Protein 5L4L (pdb70)

InterPro domains:
  IPR016040 NAD(P)-binding domain [PF13460] (7-179)
  IPR036291 NAD(P)-binding domain superfamily [SSF51735] (2-237)
  IPR051604 Ergot Alkaloid Biosynthesis Oxidoreductase [PTHR43162] (1-277)

Foldseek 3Di:
DEEQEPCVDPLSVLLQQVCVVVVHQYEYEDCDQPDDDGHPRHHYAHDDQLPLVSCLVRLAPHAEYEDEQDLNRQVSVLVSNVVNNHAEYEYEAACLLVDPPLCPAVRNVSRCSNVVCVVVRNHWYAYEHEWAALCVCLLCQVVLQVDQEGEDQFQQFKDQHAYSNLSSLLSNLCVPDDDRTPYYFYAGAQFIDGNQRLQQLLCVLVVHGHGYDYDHLVVQQVSVVVPDPNSNSVSVSVNRVVRRNPTDDHDQRSCVRRVDHTDDSSVVSNVVNVSNHD

CATH classification: 3.40.50.720

Radius of gyration: 18.97 Å; Cα contacts (8 Å, |Δi|>4): 645; chains: 1; bounding box: 46×51×42 Å

Solvent-accessible surface area: 12542 Å² total; per-residue (Å²): 87,9,2,0,8,30,0,87,25,60,5,0,27,76,0,0,12,18,0,44,134,136,67,63,69,7,25,0,8,7,192,79,83,102,40,127,72,38,32,91,66,19,94,42,19,100,14,18,25,71,136,26,131,46,2,54,86,1,0,123,61,4,50,56,0,0,3,53,16,45,44,66,22,17,71,20,2,15,95,44,0,135,91,39,45,8,100,17,0,0,0,19,6,16,19,5,15,70,127,123,111,7,61,174,32,34,43,0,92,78,26,17,44,1,2,121,42,0,94,156,12,63,14,2,35,0,0,0,38,9,32,21,52,2,24,92,3,62,54,31,12,99,62,0,115,70,30,70,89,0,80,9,9,28,25,25,0,42,25,0,4,0,8,16,27,3,0,0,40,0,0,3,16,5,2,50,70,130,74,19,162,63,21,44,33,23,0,3,0,50,101,27,12,13,22,34,76,8,0,39,34,1,0,106,17,20,72,70,79,4,85,30,63,136,20,88,74,115,64,2,63,64,89,33,77,68,121,81,82,51,110,32,0,71,21,38,5,65,28,42,36,64,82,47,56,132,82,11,70,72,65,81,26,4,115,83,29,49,62,50,99,15,69,65,7,94,83,0,0,32,88,46,32,74,30,0,120,127

B-factor: mean 19.0, std 9.41, range [8.1, 63.37]

Structure (mmCIF, N/CA/C/O backbone):
data_5L4L
#
_entry.id   5L4L
#
_cell.length_a   51.930
_cell.length_b   53.660
_cell.length_c   102.270
_cell.angle_alpha   90.000
_cell.angle_beta   90.000
_cell.angle_gamma   90.000
#
_symmetry.space_group_name_H-M   'P 21 21 21'
#
loop_
_entity.id
_entity.type
_entity.pdbx_description
1 polymer SimC7
2 non-polymer GLYCEROL
3 non-polymer 'NADP NICOTINAMIDE-ADENINE-DINUCLEOTIDE PHOSPHATE'
4 non-polymer '7-oxo-simocyclinone D8'
5 water water
#
loop_
_atom_site.group_PDB
_atom_site.id
_atom_site.type_symbol
_atom_site.label_atom_id
_atom_site.label_alt_id
_atom_site.label_comp_id
_atom_site.label_asym_id
_atom_site.label_entity_id
_atom_site.label_seq_id
_atom_site.pdbx_PDB_ins_code
_atom_site.Cartn_x
_atom_site.Cartn_y
_atom_site.Cartn_z
_atom_site.occupancy
_atom_site.B_iso_or_equiv
_atom_site.auth_seq_id
_atom_site.auth_comp_id
_atom_site.auth_asym_id
_atom_site.auth_atom_id
_atom_site.pdbx_PDB_model_num
ATOM 1 N N . LYS A 1 22 ? -23.718 7.188 24.626 1.00 29.12 2 LYS A N 1
ATOM 2 C CA . LYS A 1 22 ? -23.808 6.513 23.258 1.00 23.06 2 LYS A CA 1
ATOM 3 C C . LYS A 1 22 ? -22.533 6.552 22.423 1.00 18.15 2 LYS A C 1
ATOM 4 O O . LYS A 1 22 ? -21.952 7.625 22.253 1.00 18.13 2 LYS A O 1
ATOM 10 N N . ILE A 1 23 ? -22.131 5.389 21.883 1.00 15.98 3 ILE A N 1
ATOM 11 C CA . ILE A 1 23 ? -20.876 5.278 21.135 1.00 14.99 3 ILE A CA 1
ATOM 12 C C . ILE A 1 23 ? -21.160 4.851 19.701 1.00 13.30 3 ILE A C 1
ATOM 13 O O . ILE A 1 23 ? -21.867 3.897 19.482 1.00 15.80 3 ILE A O 1
ATOM 18 N N . LEU A 1 24 ? -20.602 5.587 18.733 1.00 12.17 4 LEU A N 1
ATOM 19 C CA . LEU A 1 24 ? -20.629 5.179 17.343 1.00 12.15 4 LEU A CA 1
ATOM 20 C C . LEU A 1 24 ? -19.366 4.393 17.036 1.00 11.12 4 LEU A C 1
ATOM 21 O O . LEU A 1 24 ? -18.274 4.928 17.162 1.00 11.59 4 LEU A O 1
ATOM 26 N N . VAL A 1 25 ? -19.534 3.150 16.615 1.00 10.59 5 VAL A N 1
ATOM 27 C CA . VAL A 1 25 ? -18.427 2.324 16.152 1.00 10.11 5 VAL A CA 1
ATOM 28 C C . VAL A 1 25 ? -18.472 2.320 14.636 1.00 10.06 5 VAL A C 1
ATOM 29 O O . VAL A 1 25 ? -19.307 1.625 14.056 1.00 11.54 5 VAL A O 1
ATOM 33 N N . THR A 1 26 ? -17.615 3.108 13.991 1.00 10.00 6 THR A N 1
ATOM 34 C CA . THR A 1 26 ? -17.486 3.014 12.549 1.00 10.27 6 THR A CA 1
ATOM 35 C C . THR A 1 26 ? -16.893 1.668 12.201 1.00 10.13 6 THR A C 1
ATOM 36 O O . THR A 1 26 ? -16.185 1.070 12.995 1.00 9.98 6 THR A O 1
ATOM 40 N N . GLY A 1 27 ? -17.178 1.167 10.998 1.00 10.50 7 GLY A N 1
ATOM 41 C CA . GLY A 1 27 ? -16.672 -0.137 10.637 1.00 10.76 7 GLY A CA 1
ATOM 42 C C . GLY A 1 27 ? -17.039 -1.226 11.631 1.00 10.36 7 GLY A C 1
ATOM 43 O O . GLY A 1 27 ? -16.240 -2.118 11.953 1.00 10.76 7 GLY A O 1
ATOM 44 N N . ALA A 1 28 ? -18.302 -1.201 12.086 1.00 10.35 8 ALA A N 1
ATOM 45 C CA . ALA A 1 28 ? -18.773 -2.183 13.052 1.00 11.04 8 ALA A CA 1
ATOM 46 C C . ALA A 1 28 ? -18.783 -3.610 12.488 1.00 10.94 8 ALA A C 1
ATOM 47 O O . ALA A 1 28 ? -18.890 -4.543 13.271 1.00 11.98 8 ALA A O 1
ATOM 49 N N . ARG A 1 29 ? -18.684 -3.791 11.160 1.00 10.47 9 ARG A N 1
ATOM 50 C CA . ARG A 1 29 ? -18.520 -5.125 10.581 1.00 10.95 9 ARG A CA 1
ATOM 51 C C . ARG A 1 29 ? -17.069 -5.561 10.497 1.00 11.02 9 ARG A C 1
ATOM 52 O O . ARG A 1 29 ? -16.790 -6.728 10.152 1.00 12.11 9 ARG A O 1
ATOM 60 N N . GLY A 1 30 ? -16.140 -4.623 10.687 1.00 10.97 10 GLY A N 1
ATOM 61 C CA . GLY A 1 30 ? -14.734 -4.906 10.501 1.00 10.93 10 GLY A CA 1
ATOM 62 C C . GLY A 1 30 ? -14.151 -5.870 11.505 1.00 10.30 10 GLY A C 1
ATOM 63 O O . GLY A 1 30 ? -14.741 -6.139 12.554 1.00 10.54 10 GLY A O 1
ATOM 64 N N . SER A 1 31 ? -12.967 -6.391 11.211 1.00 10.02 11 SER A N 1
ATOM 65 C CA . SER A 1 31 ? -12.300 -7.286 12.130 1.00 10.24 11 SER A CA 1
ATOM 66 C C . SER A 1 31 ? -12.139 -6.674 13.519 1.00 9.95 11 SER A C 1
ATOM 67 O O . SER A 1 31 ? -12.529 -7.273 14.531 1.00 10.99 11 SER A O 1
ATOM 70 N N . ILE A 1 32 ? -11.585 -5.475 13.569 1.00 9.34 12 ILE A N 1
ATOM 71 C CA . ILE A 1 32 ? -11.429 -4.772 14.856 1.00 9.17 12 ILE A CA 1
ATOM 72 C C . ILE A 1 32 ? -12.737 -4.140 15.311 1.00 9.56 12 ILE A C 1
ATOM 73 O O . ILE A 1 32 ? -13.142 -4.301 16.469 1.00 10.21 12 ILE A O 1
ATOM 78 N N . GLY A 1 33 ? -13.411 -3.425 14.427 1.00 9.63 13 GLY A N 1
ATOM 79 C CA . GLY A 1 33 ? -14.644 -2.708 14.805 1.00 9.86 13 GLY A CA 1
ATOM 80 C C . GLY A 1 33 ? -15.707 -3.629 15.386 1.00 9.94 13 GLY A C 1
ATOM 81 O O . GLY A 1 33 ? -16.403 -3.252 16.340 1.00 10.30 13 GLY A O 1
ATOM 82 N N . SER A 1 34 ? -15.880 -4.812 14.802 1.00 9.91 14 SER A N 1
ATOM 83 C CA . SER A 1 34 ? -16.905 -5.735 15.305 1.00 10.36 14 SER A CA 1
ATOM 84 C C . SER A 1 34 ? -16.624 -6.157 16.725 1.00 11.00 14 SER A C 1
ATOM 85 O O . SER A 1 34 ? -17.561 -6.337 17.508 1.00 12.20 14 SER A O 1
ATOM 88 N N A ARG A 1 35 ? -15.345 -6.328 17.069 0.50 9.63 15 ARG A N 1
ATOM 89 N N B ARG A 1 35 ? -15.347 -6.321 17.068 0.50 10.15 15 ARG A N 1
ATOM 90 C CA A ARG A 1 35 ? -14.975 -6.716 18.425 0.50 10.36 15 ARG A CA 1
ATOM 91 C CA B ARG A 1 35 ? -14.973 -6.708 18.420 0.50 11.53 15 ARG A CA 1
ATOM 92 C C A ARG A 1 35 ? -15.088 -5.561 19.407 0.50 10.98 15 ARG A C 1
ATOM 93 C C B ARG A 1 35 ? -15.114 -5.557 19.400 0.50 11.39 15 ARG A C 1
ATOM 94 O O A ARG A 1 35 ? -15.475 -5.774 20.561 0.50 12.93 15 ARG A O 1
ATOM 95 O O B ARG A 1 35 ? -15.585 -5.762 20.529 0.50 12.30 15 ARG A O 1
ATOM 110 N N . VAL A 1 36 ? -14.796 -4.345 18.952 1.00 10.40 16 VAL A N 1
ATOM 111 C CA . VAL A 1 36 ? -15.061 -3.160 19.757 1.00 10.57 16 VAL A CA 1
ATOM 112 C C . VAL A 1 36 ? -16.555 -3.083 20.068 1.00 11.23 16 VAL A C 1
ATOM 113 O O . VAL A 1 36 ? -16.945 -2.921 21.242 1.00 12.49 16 VAL A O 1
ATOM 117 N N . ALA A 1 37 ? -17.396 -3.196 19.045 1.00 11.47 17 ALA A N 1
ATOM 118 C CA . ALA A 1 37 ? -18.825 -3.089 19.239 1.00 11.99 17 ALA A CA 1
ATOM 119 C C . ALA A 1 37 ? -19.349 -4.159 20.169 1.00 13.33 17 ALA A C 1
ATOM 120 O O . ALA A 1 37 ? -20.143 -3.861 21.077 1.00 14.56 17 ALA A O 1
ATOM 122 N N . GLY A 1 38 ? -18.915 -5.394 19.976 1.00 12.92 18 GLY A N 1
ATOM 123 C CA . GLY A 1 38 ? -19.408 -6.486 20.820 1.00 14.65 18 GLY A CA 1
ATOM 124 C C . GLY A 1 38 ? -19.035 -6.293 22.272 1.00 16.09 18 GLY A C 1
ATOM 125 O O . GLY A 1 38 ? -19.830 -6.535 23.174 1.00 17.24 18 GLY A O 1
ATOM 126 N N . LYS A 1 39 ? -17.808 -5.865 22.506 1.00 14.37 19 LYS A N 1
ATOM 127 C CA . LYS A 1 39 ? -17.331 -5.654 23.875 1.00 14.34 19 LYS A CA 1
ATOM 128 C C . LYS A 1 39 ? -18.081 -4.519 24.561 1.00 16.15 19 LYS A C 1
ATOM 129 O O . LYS A 1 39 ? -18.354 -4.597 25.769 1.00 18.64 19 LYS A O 1
ATOM 135 N N . LEU A 1 40 ? -18.427 -3.471 23.821 1.00 14.39 20 LEU A N 1
ATOM 136 C CA . LEU A 1 40 ? -19.176 -2.359 24.395 1.00 14.49 20 LEU A CA 1
ATOM 137 C C . LEU A 1 40 ? -20.605 -2.795 24.741 1.00 16.25 20 LEU A C 1
ATOM 138 O O . LEU A 1 40 ? -21.145 -2.415 25.815 1.00 17.83 20 LEU A O 1
ATOM 143 N N . VAL A 1 41 ? -21.225 -3.594 23.877 1.00 16.03 21 VAL A N 1
ATOM 144 C CA . VAL A 1 41 ? -22.567 -4.118 24.148 1.00 17.38 21 VAL A CA 1
ATOM 145 C C . VAL A 1 41 ? -22.511 -4.965 25.424 1.00 19.13 21 VAL A C 1
ATOM 146 O O . VAL A 1 41 ? -23.407 -4.856 26.271 1.00 21.59 21 VAL A O 1
ATOM 150 N N . GLU A 1 42 ? -21.474 -5.804 25.562 1.00 19.97 22 GLU A N 1
ATOM 151 C CA . GLU A 1 42 ? -21.295 -6.650 26.771 1.00 22.93 22 GLU A CA 1
ATOM 152 C C . GLU A 1 42 ? -21.245 -5.805 28.053 1.00 23.26 22 GLU A C 1
ATOM 153 O O . GLU A 1 42 ? -21.709 -6.243 29.119 1.00 28.25 22 GLU A O 1
ATOM 159 N N . ARG A 1 43 ? -20.723 -4.595 27.953 1.00 21.16 23 ARG A N 1
ATOM 160 C CA . ARG A 1 43 ? -20.686 -3.637 29.075 1.00 23.41 23 ARG A CA 1
ATOM 161 C C . ARG A 1 43 ? -21.994 -2.870 29.323 1.00 24.55 23 ARG A C 1
ATOM 162 O O . ARG A 1 43 ? -22.052 -2.032 30.235 1.00 30.06 23 ARG A O 1
ATOM 170 N N . GLY A 1 44 ? -23.032 -3.158 28.533 1.00 22.28 24 GLY A N 1
ATOM 171 C CA . GLY A 1 44 ? -24.329 -2.516 28.672 1.00 24.09 24 GLY A CA 1
ATOM 172 C C . GLY A 1 44 ? -24.402 -1.108 28.137 1.00 24.62 24 GLY A C 1
ATOM 173 O O . GLY A 1 44 ? -25.304 -0.355 28.490 1.00 29.79 24 GLY A O 1
ATOM 174 N N . LEU A 1 45 ? -23.475 -0.754 27.243 1.00 22.20 25 LEU A N 1
ATOM 175 C CA . LEU A 1 45 ? -23.426 0.588 26.696 1.00 22.19 25 LEU A CA 1
ATOM 176 C C . LEU A 1 45 ? -24.263 0.691 25.421 1.00 20.29 25 LEU A C 1
ATOM 177 O O . LEU A 1 45 ? -24.387 -0.296 24.709 1.00 23.84 25 LEU A O 1
ATOM 182 N N . PRO A 1 46 ? -24.804 1.887 25.114 1.00 21.56 26 PRO A N 1
ATOM 183 C CA . PRO A 1 46 ? -25.584 2.046 23.884 1.00 21.04 26 PRO A CA 1
ATOM 184 C C . PRO A 1 46 ? -24.632 2.186 22.710 1.00 19.39 26 PRO A C 1
ATOM 185 O O . PRO A 1 46 ? -23.787 3.082 22.719 1.00 21.04 26 PRO A O 1
ATOM 189 N N . VAL A 1 47 ? -24.758 1.289 21.733 1.00 18.68 27 VAL A N 1
ATOM 190 C CA . VAL A 1 47 ? -23.812 1.230 20.614 1.00 16.54 27 VAL A CA 1
ATOM 191 C C . VAL A 1 47 ? -24.532 1.379 19.280 1.00 14.95 27 VAL A C 1
ATOM 192 O O . VAL A 1 47 ? -25.471 0.629 18.967 1.00 17.30 27 VAL A O 1
ATOM 196 N N . ARG A 1 48 ? -24.085 2.352 18.505 1.00 14.08 28 ARG A N 1
ATOM 197 C CA . ARG A 1 48 ? -24.477 2.515 17.138 1.00 14.49 28 ARG A CA 1
ATOM 198 C C . ARG A 1 48 ? -23.368 2.013 16.241 1.00 13.87 28 ARG A C 1
ATOM 199 O O . ARG A 1 48 ? -22.202 2.339 16.494 1.00 15.47 28 ARG A O 1
ATOM 207 N N . GLY A 1 49 ? -23.700 1.187 15.255 1.00 14.46 29 GLY A N 1
ATOM 208 C CA . GLY A 1 49 ? -22.689 0.564 14.392 1.00 14.02 29 GLY A CA 1
ATOM 209 C C . GLY A 1 49 ? -22.776 1.153 13.003 1.00 14.20 29 GLY A C 1
ATOM 210 O O . GLY A 1 49 ? -23.788 0.979 12.315 1.00 16.23 29 GLY A O 1
ATOM 211 N N . GLY A 1 50 ? -21.741 1.870 12.594 1.00 12.78 30 GLY A N 1
ATOM 212 C CA . GLY A 1 50 ? -21.670 2.409 11.268 1.00 12.18 30 GLY A CA 1
ATOM 213 C C . GLY A 1 50 ? -21.336 1.349 10.256 1.00 11.60 30 GLY A C 1
ATOM 214 O O . GLY A 1 50 ? -20.438 0.516 10.480 1.00 11.75 30 GLY A O 1
ATOM 215 N N . VAL A 1 51 ? -22.087 1.374 9.156 1.00 11.67 31 VAL A N 1
ATOM 216 C CA . VAL A 1 51 ? -21.923 0.412 8.078 1.00 11.86 31 VAL A CA 1
ATOM 217 C C . VAL A 1 51 ? -22.086 1.092 6.731 1.00 13.05 31 VAL A C 1
ATOM 218 O O . VAL A 1 51 ? -22.923 1.976 6.587 1.00 14.78 31 VAL A O 1
ATOM 222 N N . ARG A 1 52 ? -21.343 0.635 5.731 1.00 11.90 32 ARG A N 1
ATOM 223 C CA . ARG A 1 52 ? -21.597 1.072 4.363 1.00 12.18 32 ARG A CA 1
ATOM 224 C C . ARG A 1 52 ? -22.773 0.271 3.766 1.00 12.39 32 ARG A C 1
ATOM 225 O O . ARG A 1 52 ? -23.560 0.809 2.991 1.00 15.93 32 ARG A O 1
ATOM 233 N N . ASP A 1 53 ? -22.845 -1.010 4.098 1.00 12.19 33 ASP A N 1
ATOM 234 C CA . ASP A 1 53 ? -23.922 -1.920 3.674 1.00 12.14 33 ASP A CA 1
ATOM 235 C C . ASP A 1 53 ? -24.874 -2.085 4.853 1.00 12.49 33 ASP A C 1
ATOM 236 O O . ASP A 1 53 ? -24.511 -2.706 5.828 1.00 13.65 33 ASP A O 1
ATOM 241 N N . LEU A 1 54 ? -26.059 -1.485 4.754 1.00 14.14 34 LEU A N 1
ATOM 242 C CA . LEU A 1 54 ? -27.048 -1.542 5.824 1.00 15.41 34 LEU A CA 1
ATOM 243 C C . LEU A 1 54 ? -27.898 -2.793 5.803 1.00 14.59 34 LEU A C 1
ATOM 244 O O . LEU A 1 54 ? -28.200 -3.366 6.847 1.00 16.68 34 LEU A O 1
ATOM 249 N N . ALA A 1 55 ? -28.283 -3.240 4.615 1.00 13.57 35 ALA A N 1
ATOM 250 C CA . ALA A 1 55 ? -29.292 -4.298 4.541 1.00 13.98 35 ALA A CA 1
ATOM 251 C C . ALA A 1 55 ? -28.791 -5.652 5.014 1.00 14.61 35 ALA A C 1
ATOM 252 O O . ALA A 1 55 ? -29.556 -6.460 5.538 1.00 16.75 35 ALA A O 1
ATOM 254 N N . ALA A 1 56 ? -27.505 -5.945 4.829 1.00 14.26 36 ALA A N 1
ATOM 255 C CA . ALA A 1 56 ? -27.016 -7.274 5.106 1.00 14.91 36 ALA A CA 1
ATOM 256 C C . ALA A 1 56 ? -27.141 -7.600 6.602 1.00 13.79 36 ALA A C 1
ATOM 257 O O . ALA A 1 56 ? -26.837 -6.766 7.454 1.00 16.27 36 ALA A O 1
ATOM 259 N N . PRO A 1 57 ? -27.468 -8.851 6.932 1.00 14.55 37 PRO A N 1
ATOM 260 C CA . PRO A 1 57 ? -27.382 -9.275 8.327 1.00 15.92 37 PRO A CA 1
ATOM 261 C C . PRO A 1 57 ? -25.924 -9.345 8.783 1.00 16.16 37 PRO A C 1
ATOM 262 O O . PRO A 1 57 ? -25.012 -9.152 7.985 1.00 15.65 37 PRO A O 1
ATOM 266 N N . GLY A 1 58 ? -25.700 -9.569 10.067 1.00 17.00 38 GLY A N 1
ATOM 267 C CA . GLY A 1 58 ? -24.363 -9.916 10.560 1.00 16.92 38 GLY A CA 1
ATOM 268 C C . GLY A 1 58 ? -23.774 -9.034 11.627 1.00 17.41 38 GLY A C 1
ATOM 269 O O . GLY A 1 58 ? -22.773 -9.400 12.230 1.00 19.93 38 GLY A O 1
ATOM 270 N N . LEU A 1 59 ? -24.348 -7.872 11.870 1.00 17.33 39 LEU A N 1
ATOM 271 C CA . LEU A 1 59 ? -23.794 -7.001 12.910 1.00 18.59 39 LEU A CA 1
ATOM 272 C C . LEU A 1 59 ? -23.847 -7.696 14.247 1.00 19.60 39 LEU A C 1
ATOM 273 O O . LEU A 1 59 ? -24.751 -8.502 14.491 1.00 21.60 39 LEU A O 1
ATOM 278 N N . PRO A 1 60 ? -22.944 -7.333 15.184 1.00 21.03 40 PRO A N 1
ATOM 279 C CA . PRO A 1 60 ? -23.071 -7.915 16.524 1.00 22.67 40 PRO A CA 1
ATOM 280 C C . PRO A 1 60 ? -24.439 -7.624 17.143 1.00 21.90 40 PRO A C 1
ATOM 281 O O . PRO A 1 60 ? -25.014 -6.544 16.904 1.00 21.15 40 PRO A O 1
ATOM 285 N N . GLU A 1 61 ? -24.971 -8.570 17.907 1.00 24.07 41 GLU A N 1
ATOM 286 C CA . GLU A 1 61 ? -26.270 -8.360 18.566 1.00 25.88 41 GLU A CA 1
ATOM 287 C C . GLU A 1 61 ? -26.232 -7.110 19.464 1.00 22.27 41 GLU A C 1
ATOM 288 O O . GLU A 1 61 ? -25.195 -6.796 20.070 1.00 24.73 41 GLU A O 1
ATOM 290 N N . GLY A 1 62 ? -27.348 -6.385 19.490 1.00 24.10 42 GLY A N 1
ATOM 291 C CA . GLY A 1 62 ? -27.515 -5.176 20.295 1.00 22.73 42 GLY A CA 1
ATOM 292 C C . GLY A 1 62 ? -26.923 -3.890 19.741 1.00 21.54 42 GLY A C 1
ATOM 293 O O . GLY A 1 62 ? -27.000 -2.857 20.385 1.00 30.36 42 GLY A O 1
ATOM 294 N N . VAL A 1 63 ? -26.361 -3.951 18.538 1.00 20.15 43 VAL A N 1
ATOM 295 C CA . VAL A 1 63 ? -25.803 -2.795 17.854 1.00 19.56 43 VAL A CA 1
ATOM 296 C C . VAL A 1 63 ? -26.894 -2.192 16.949 1.00 20.18 43 VAL A C 1
ATOM 297 O O . VAL A 1 63 ? -27.510 -2.920 16.154 1.00 25.88 43 VAL A O 1
ATOM 301 N N . GLU A 1 64 ? -27.148 -0.896 17.089 1.00 19.51 44 GLU A N 1
ATOM 302 C CA . GLU A 1 64 ? -28.090 -0.167 16.229 1.00 20.40 44 GLU A CA 1
ATOM 303 C C . GLU A 1 64 ? -27.358 0.238 14.954 1.00 20.06 44 GLU A C 1
ATOM 304 O O . GLU A 1 64 ? -26.455 1.077 15.000 1.00 18.71 44 GLU A O 1
ATOM 310 N N . ALA A 1 65 ? -27.709 -0.379 13.834 1.00 19.91 45 ALA A N 1
ATOM 311 C CA . ALA A 1 65 ? -27.073 -0.072 12.548 1.00 19.03 45 ALA A CA 1
ATOM 312 C C . ALA A 1 65 ? -27.422 1.304 12.027 1.00 19.02 45 ALA A C 1
ATOM 313 O O . ALA A 1 65 ? -28.581 1.723 12.095 1.00 22.82 45 ALA A O 1
ATOM 315 N N . VAL A 1 66 ? -26.426 1.990 11.479 1.00 17.03 46 VAL A N 1
ATOM 316 C CA . VAL A 1 66 ? -26.650 3.229 10.773 1.00 16.49 46 VAL A CA 1
ATOM 317 C C . VAL A 1 66 ? -25.759 3.252 9.540 1.00 15.30 46 VAL A C 1
ATOM 318 O O . VAL A 1 66 ? -24.569 2.917 9.605 1.00 16.34 46 VAL A O 1
ATOM 322 N N A GLN A 1 67 ? -26.385 3.546 8.405 0.50 14.41 47 GLN A N 1
ATOM 323 N N B GLN A 1 67 ? -26.294 3.699 8.407 0.50 17.16 47 GLN A N 1
ATOM 324 C CA A GLN A 1 67 ? -25.711 3.559 7.129 0.50 13.64 47 GLN A CA 1
ATOM 325 C CA B GLN A 1 67 ? -25.456 3.943 7.234 0.50 19.76 47 GLN A CA 1
ATOM 326 C C A GLN A 1 67 ? -25.021 4.897 6.950 0.50 13.11 47 GLN A C 1
ATOM 327 C C B GLN A 1 67 ? -24.462 5.085 7.561 0.50 20.48 47 GLN A C 1
ATOM 328 O O A GLN A 1 67 ? -25.660 5.946 7.019 0.50 15.63 47 GLN A O 1
ATOM 329 O O B GLN A 1 67 ? -24.853 6.148 8.041 0.50 22.07 47 GLN A O 1
ATOM 340 N N A ALA A 1 68 ? -23.724 4.873 6.698 0.50 13.14 48 ALA A N 1
ATOM 341 N N B ALA A 1 68 ? -23.168 4.849 7.364 0.50 19.32 48 ALA A N 1
ATOM 342 C CA A ALA A 1 68 ? -22.950 6.091 6.507 0.50 13.54 48 ALA A CA 1
ATOM 343 C CA B ALA A 1 68 ? -22.152 5.837 7.740 0.50 18.56 48 ALA A CA 1
ATOM 344 C C A ALA A 1 68 ? -21.691 5.697 5.782 0.50 12.63 48 ALA A C 1
ATOM 345 C C B ALA A 1 68 ? -20.882 5.719 6.903 0.50 18.83 48 ALA A C 1
ATOM 346 O O A ALA A 1 68 ? -21.344 4.517 5.697 0.50 14.28 48 ALA A O 1
ATOM 347 O O B ALA A 1 68 ? -19.835 5.248 7.374 0.50 18.56 48 ALA A O 1
ATOM 350 N N A ASP A 1 69 ? -21.027 6.683 5.219 0.50 14.16 49 ASP A N 1
ATOM 351 N N B ASP A 1 69 ? -20.982 6.151 5.652 0.50 18.85 49 ASP A N 1
ATOM 352 C CA A ASP A 1 69 ? -19.797 6.432 4.515 0.50 14.27 49 ASP A CA 1
ATOM 353 C CA B ASP A 1 69 ? -19.826 6.200 4.768 0.50 17.83 49 ASP A CA 1
ATOM 354 C C A ASP A 1 69 ? -18.903 7.589 4.886 0.50 13.65 49 ASP A C 1
ATOM 355 C C B ASP A 1 69 ? -18.979 7.480 5.005 0.50 15.99 49 ASP A C 1
ATOM 356 O O A ASP A 1 69 ? -19.271 8.763 4.679 0.50 15.14 49 ASP A O 1
ATOM 357 O O B ASP A 1 69 ? -19.454 8.606 4.802 0.50 17.87 49 ASP A O 1
ATOM 366 N N . LEU 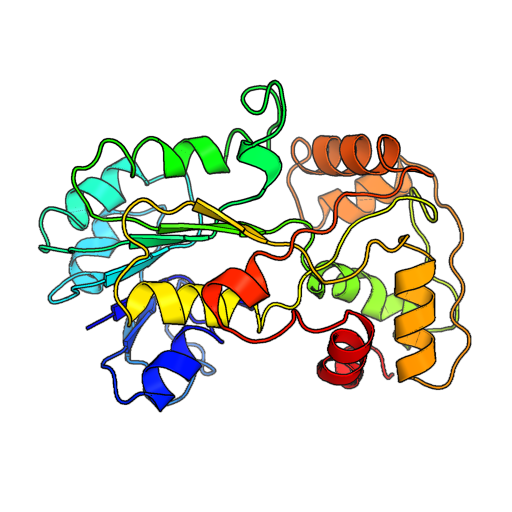A 1 70 ? -17.730 7.279 5.458 1.00 13.97 50 LEU A N 1
ATOM 367 C CA . LEU A 1 70 ? -16.833 8.350 5.897 1.00 13.84 50 LEU A CA 1
ATOM 368 C C . LEU A 1 70 ? -16.308 9.218 4.744 1.00 15.52 50 LEU A C 1
ATOM 369 O O . LEU A 1 70 ? -15.809 10.290 4.997 1.00 18.24 50 LEU A O 1
ATOM 374 N N . THR A 1 71 ? -16.411 8.759 3.492 1.00 16.23 51 THR A N 1
ATOM 375 C CA . THR A 1 71 ? -16.071 9.635 2.359 1.00 17.94 51 THR A CA 1
ATOM 376 C C . THR A 1 71 ? -17.228 10.547 1.946 1.00 18.10 51 THR A C 1
ATOM 377 O O . THR A 1 71 ? -17.083 11.353 1.023 1.00 23.34 51 THR A O 1
ATOM 381 N N . ARG A 1 72 ? -18.380 10.400 2.599 1.00 19.36 52 ARG A N 1
ATOM 382 C CA . ARG A 1 72 ? -19.554 11.228 2.333 1.00 20.00 52 ARG A CA 1
ATOM 383 C C . ARG A 1 72 ? -19.978 11.852 3.651 1.00 18.49 52 ARG A C 1
ATOM 384 O O . ARG A 1 72 ? -20.996 11.470 4.254 1.00 19.10 52 ARG A O 1
ATOM 392 N N . PRO A 1 73 ? -19.191 12.831 4.127 1.00 21.97 53 PRO A N 1
ATOM 393 C CA . PRO A 1 73 ? -19.443 13.279 5.497 1.00 24.29 53 PRO A CA 1
ATOM 394 C C . PRO A 1 73 ? -20.817 13.918 5.735 1.00 22.38 53 PRO A C 1
ATOM 395 O O . PRO A 1 73 ? -21.273 13.940 6.873 1.00 24.38 53 PRO A O 1
ATOM 399 N N . GLU A 1 74 ? -21.505 14.369 4.683 1.00 22.93 54 GLU A N 1
ATOM 400 C CA . GLU A 1 74 ? -22.918 14.746 4.809 1.00 26.35 54 GLU A CA 1
ATOM 401 C C . GLU A 1 74 ? -23.825 13.624 5.369 1.00 27.84 54 GLU A C 1
ATOM 402 O O . GLU A 1 74 ? -24.846 13.914 5.996 1.00 48.42 54 GLU A O 1
ATOM 408 N N . THR A 1 75 ? -23.439 12.362 5.153 1.00 24.13 55 THR A N 1
ATOM 409 C CA . THR A 1 75 ? -24.080 11.179 5.810 1.00 23.56 55 THR A CA 1
ATOM 410 C C . THR A 1 75 ? -23.878 11.095 7.325 1.00 24.28 55 THR A C 1
ATOM 411 O O . THR A 1 75 ? -24.508 10.277 8.021 1.00 25.30 55 THR A O 1
ATOM 415 N N . LEU A 1 76 ? -22.979 11.890 7.866 1.00 22.35 56 LEU A N 1
ATOM 416 C CA . LEU A 1 76 ? -22.581 11.620 9.237 1.00 22.15 56 LEU A CA 1
ATOM 417 C C . LEU A 1 76 ? -23.472 12.290 10.276 1.00 22.54 56 LEU A C 1
ATOM 418 O O . LEU A 1 76 ? -23.495 11.838 11.409 1.00 24.29 56 LEU A O 1
ATOM 423 N N . ALA A 1 77 ? -24.242 13.310 9.907 1.00 24.13 57 ALA A N 1
ATOM 424 C CA . ALA A 1 77 ? -25.060 13.985 10.904 1.00 25.02 57 ALA A CA 1
ATOM 425 C C . ALA A 1 77 ? -26.031 13.013 11.575 1.00 22.67 57 ALA A C 1
ATOM 426 O O . ALA A 1 77 ? -26.164 12.980 12.806 1.00 23.49 57 ALA A O 1
ATOM 428 N N . ARG A 1 78 ? -26.669 12.169 10.773 1.00 23.78 58 ARG A N 1
ATOM 429 C CA . ARG A 1 78 ? -27.574 11.165 11.306 1.00 22.92 58 ARG A CA 1
ATOM 430 C C . ARG A 1 78 ? -26.844 10.143 12.189 1.00 24.26 58 ARG A C 1
ATOM 431 O O . ARG A 1 78 ? -27.337 9.741 13.244 1.00 25.92 58 ARG A O 1
ATOM 434 N N . ALA A 1 79 ? -25.678 9.708 11.737 1.00 23.92 59 ALA A N 1
ATOM 435 C CA . ALA A 1 79 ? -24.930 8.697 12.485 1.00 20.85 59 ALA A CA 1
ATOM 436 C C . ALA A 1 79 ? -24.401 9.226 13.816 1.00 20.55 59 ALA A C 1
ATOM 437 O O . ALA A 1 79 ? -24.240 8.450 14.748 1.00 19.37 59 ALA A O 1
ATOM 439 N N . LEU A 1 80 ? -24.113 10.528 13.880 1.00 19.27 60 LEU A N 1
ATOM 440 C CA . LEU A 1 80 ? -23.526 11.143 15.067 1.00 18.66 60 LEU A CA 1
ATOM 441 C C . LEU A 1 80 ? -24.504 11.758 16.049 1.00 20.67 60 LEU A C 1
ATOM 442 O O . LEU A 1 80 ? -24.097 12.204 17.128 1.00 21.07 60 LEU A O 1
ATOM 447 N N . GLU A 1 81 ? -25.776 11.818 15.690 1.00 20.67 61 GLU A N 1
ATOM 448 C CA . GLU A 1 81 ? -26.745 12.452 16.571 1.00 23.28 61 GLU A CA 1
ATOM 449 C C . GLU A 1 81 ? -26.799 11.742 17.917 1.00 20.39 61 GLU A C 1
ATOM 450 O O . GLU A 1 81 ? -27.036 10.545 17.971 1.00 23.42 61 GLU A O 1
ATOM 456 N N . GLY A 1 82 ? -26.592 12.498 18.998 1.00 21.53 62 GLY A N 1
ATOM 457 C CA . GLY A 1 82 ? -26.647 11.938 20.347 1.00 21.82 62 GLY A CA 1
ATOM 458 C C . GLY A 1 82 ? -25.453 11.079 20.737 1.00 23.10 62 GLY A C 1
ATOM 459 O O . GLY A 1 82 ? -25.501 10.370 21.745 1.00 25.72 62 GLY A O 1
ATOM 460 N N . VAL A 1 83 ? -24.384 11.133 19.946 1.00 19.29 63 VAL A N 1
ATOM 461 C CA . VAL A 1 83 ? -23.206 10.308 20.190 1.00 17.43 63 VAL A CA 1
ATOM 462 C C . VAL A 1 83 ? -22.199 11.094 21.023 1.00 17.35 63 VAL A C 1
ATOM 463 O O . VAL A 1 83 ? -21.861 12.241 20.710 1.00 19.40 63 VAL A O 1
ATOM 467 N N . ASP A 1 84 ? -21.663 10.446 22.050 1.00 16.26 64 ASP A N 1
ATOM 468 C CA . ASP A 1 84 ? -20.635 11.048 22.876 1.00 18.23 64 ASP A CA 1
ATOM 469 C C . ASP A 1 84 ? -19.225 10.664 22.436 1.00 15.32 64 ASP A C 1
ATOM 470 O O . ASP A 1 84 ? -18.307 11.442 22.599 1.00 15.45 64 ASP A O 1
ATOM 475 N N . LYS A 1 85 ? -19.057 9.443 21.910 1.00 14.54 65 LYS A N 1
ATOM 476 C CA . LYS A 1 85 ? -17.735 8.934 21.597 1.00 13.28 65 LYS A CA 1
ATOM 477 C C . LYS A 1 85 ? -17.794 8.144 20.306 1.00 12.68 65 LYS A C 1
ATOM 478 O O . LYS A 1 85 ? -18.812 7.529 19.994 1.00 13.31 65 LYS A O 1
ATOM 484 N N . VAL A 1 86 ? -16.680 8.119 19.597 1.00 11.64 66 VAL A N 1
ATOM 485 C CA . VAL A 1 86 ? -16.582 7.457 18.296 1.00 11.52 66 VAL A CA 1
ATOM 486 C C . VAL A 1 86 ? -15.335 6.598 18.249 1.00 10.60 66 VAL A C 1
ATOM 487 O O . VAL A 1 86 ? -14.252 7.056 18.623 1.00 11.40 66 VAL A O 1
ATOM 491 N N . PHE A 1 87 ? -15.493 5.372 17.739 1.00 9.86 67 PHE A N 1
ATOM 492 C CA . PHE A 1 87 ? -14.358 4.579 17.274 1.00 9.40 67 PHE A CA 1
ATOM 493 C C . PHE A 1 87 ? -14.265 4.786 15.777 1.00 9.23 67 PHE A C 1
ATOM 494 O O . PHE A 1 87 ? -15.195 4.444 15.034 1.00 9.99 67 PHE A O 1
ATOM 502 N N . LEU A 1 88 ? -13.142 5.314 15.324 1.00 9.35 68 LEU A N 1
ATOM 503 C CA . LEU A 1 88 ? -12.942 5.798 13.957 1.00 9.58 68 LEU A CA 1
ATOM 504 C C . LEU A 1 88 ? -11.868 4.989 13.231 1.00 9.22 68 LEU A C 1
ATOM 505 O O . LEU A 1 88 ? -10.705 4.920 13.672 1.00 10.12 68 LEU A O 1
ATOM 510 N N . TYR A 1 89 ? -12.249 4.409 12.091 1.00 9.25 69 TYR A N 1
ATOM 511 C CA . TYR A 1 89 ? -11.286 3.912 11.112 1.00 9.02 69 TYR A CA 1
ATOM 512 C C . TYR A 1 89 ? -10.711 5.091 10.321 1.00 9.49 69 TYR A C 1
ATOM 513 O O . TYR A 1 89 ? -11.385 6.087 10.123 1.00 10.57 69 TYR A O 1
ATOM 522 N N . THR A 1 90 ? -9.469 4.932 9.846 1.00 9.80 70 THR A N 1
ATOM 523 C CA . THR A 1 90 ? -8.775 5.968 9.082 1.00 10.24 70 THR A CA 1
ATOM 524 C C . THR A 1 90 ? -9.255 5.995 7.633 1.00 10.80 70 THR A C 1
ATOM 525 O O . THR A 1 90 ? -9.019 5.053 6.890 1.00 12.64 70 THR A O 1
ATOM 529 N N . VAL A 1 91 ? -9.886 7.124 7.258 1.00 11.87 71 VAL A N 1
ATOM 530 C CA . VAL A 1 91 ? -10.421 7.379 5.912 1.00 13.42 71 VAL A CA 1
ATOM 531 C C . VAL A 1 91 ? -10.151 8.874 5.625 1.00 14.39 71 VAL A C 1
ATOM 532 O O . VAL A 1 91 ? -10.947 9.738 5.988 1.00 15.87 71 VAL A O 1
ATOM 536 N N . PRO A 1 92 ? -8.984 9.180 5.066 1.00 16.01 72 PRO A N 1
ATOM 537 C CA . PRO A 1 92 ? -8.577 10.593 4.945 1.00 17.44 72 PRO A CA 1
ATOM 538 C C . PRO A 1 92 ? -9.495 11.471 4.097 1.00 17.08 72 PRO A C 1
ATOM 539 O O . PRO A 1 92 ? -9.623 12.665 4.404 1.00 18.47 72 PRO A O 1
ATOM 543 N N A GLU A 1 93 ? -10.095 10.900 3.050 0.50 17.39 73 GLU A N 1
ATOM 544 N N B GLU A 1 93 ? -10.153 10.898 3.085 0.50 17.05 73 GLU A N 1
ATOM 545 C CA A GLU A 1 93 ? -11.090 11.626 2.286 0.50 18.39 73 GLU A CA 1
ATOM 546 C CA B GLU A 1 93 ? -10.931 11.685 2.129 0.50 18.41 73 GLU A CA 1
ATOM 547 C C A GLU A 1 93 ? -12.318 11.750 3.156 0.50 20.60 73 GLU A C 1
ATOM 548 C C B GLU A 1 93 ? -11.962 12.586 2.792 0.50 17.89 73 GLU A C 1
ATOM 549 O O A GLU A 1 93 ? -12.970 10.765 3.504 0.50 23.80 73 GLU A O 1
ATOM 550 O O B GLU A 1 93 ? -12.220 13.698 2.340 0.50 21.36 73 GLU A O 1
ATOM 553 N N A GLY A 1 94 ? -12.609 12.986 3.526 0.50 22.93 74 GLY A N 1
ATOM 554 N N B GLY A 1 94 ? -12.578 12.095 3.856 0.50 17.54 74 GLY A N 1
ATOM 555 C CA A GLY A 1 94 ? -13.738 13.254 4.380 0.50 23.99 74 GLY A CA 1
ATOM 556 C CA B GLY A 1 94 ? -13.660 12.849 4.463 0.50 20.29 74 GLY A CA 1
ATOM 557 C C A GLY A 1 94 ? -13.405 13.544 5.830 0.50 18.21 74 GLY A C 1
ATOM 558 C C B GLY A 1 94 ? -13.391 13.440 5.827 0.50 16.93 74 GLY A C 1
ATOM 559 O O A GLY A 1 94 ? -14.321 13.790 6.599 0.50 20.76 74 GLY A O 1
ATOM 560 O O B GLY A 1 94 ? -14.323 13.833 6.506 0.50 19.47 74 GLY A O 1
ATOM 561 N N . ILE A 1 95 ? -12.122 13.533 6.230 1.00 18.01 75 ILE A N 1
ATOM 562 C CA . ILE A 1 95 ? -11.810 13.805 7.630 1.00 17.32 75 ILE A CA 1
ATOM 563 C C . ILE A 1 95 ? -12.226 15.192 8.081 1.00 15.51 75 ILE A C 1
ATOM 564 O O . ILE A 1 95 ? -12.741 15.324 9.172 1.00 16.14 75 ILE A O 1
ATOM 569 N N . ALA A 1 96 ? -12.028 16.216 7.235 1.00 17.63 76 ALA A N 1
ATOM 570 C CA . ALA A 1 96 ? -12.450 17.568 7.654 1.00 17.92 76 ALA A CA 1
ATOM 571 C C . ALA A 1 96 ? -13.964 17.608 7.915 1.00 17.82 76 ALA A C 1
ATOM 572 O O . ALA A 1 96 ? -14.422 18.231 8.888 1.00 18.88 76 ALA A O 1
ATOM 574 N N . GLY A 1 97 ? -14.732 16.907 7.068 1.00 18.75 77 GLY A N 1
ATOM 575 C CA . GLY A 1 97 ? -16.163 16.790 7.246 1.00 19.67 77 GLY A CA 1
ATOM 576 C C . GLY A 1 97 ? -16.547 16.025 8.488 1.00 17.97 77 GLY A C 1
ATOM 577 O O . GLY A 1 97 ? -17.463 16.409 9.197 1.00 20.16 77 GLY A O 1
ATOM 578 N N . PHE A 1 98 ? -15.836 14.934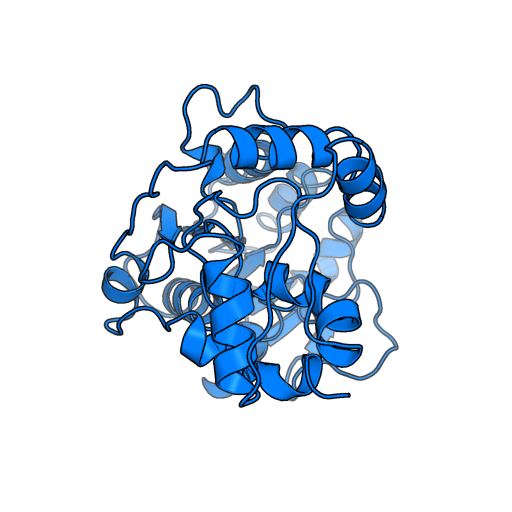 8.775 1.00 17.28 78 PHE A N 1
ATOM 579 C CA . PHE A 1 98 ? -16.059 14.213 10.024 1.00 16.66 78 PHE A CA 1
ATOM 580 C C . PHE A 1 98 ? -15.866 15.143 11.226 1.00 15.17 78 PHE A C 1
ATOM 581 O O . PHE A 1 98 ? -16.672 15.136 12.150 1.00 16.57 78 PHE A O 1
ATOM 589 N N . VAL A 1 99 ? -14.756 15.875 11.230 1.00 15.20 79 VAL A N 1
ATOM 590 C CA . VAL A 1 99 ? -14.445 16.758 12.362 1.00 16.47 79 VAL A CA 1
ATOM 591 C C . VAL A 1 99 ? -15.562 17.778 12.566 1.00 17.54 79 VAL A C 1
ATOM 592 O O . VAL A 1 99 ? -16.041 17.974 13.686 1.00 18.62 79 VAL A O 1
ATOM 596 N N . ASP A 1 100 ? -16.001 18.375 11.469 1.00 19.11 80 ASP A N 1
ATOM 597 C CA . ASP A 1 100 ? -17.077 19.362 11.520 1.00 20.51 80 ASP A CA 1
ATOM 598 C C . ASP A 1 100 ? -18.371 18.759 12.067 1.00 19.20 80 ASP A C 1
ATOM 599 O O . ASP A 1 100 ? -19.020 19.353 12.958 1.00 21.62 80 ASP A O 1
ATOM 604 N N . GLU A 1 101 ? -18.741 17.571 11.563 1.00 19.19 81 GLU A N 1
ATOM 605 C CA . GLU A 1 101 ? -19.983 16.928 12.001 1.00 18.58 81 GLU A CA 1
ATOM 606 C C . GLU A 1 101 ? -19.881 16.462 13.457 1.00 18.33 81 GLU A C 1
ATOM 607 O O . GLU A 1 101 ? -20.837 16.574 14.228 1.00 19.67 81 GLU A O 1
ATOM 613 N N . ALA A 1 102 ? -18.716 15.934 13.838 1.00 17.59 82 ALA A N 1
ATOM 614 C CA . ALA A 1 102 ? -18.509 15.480 15.211 1.00 17.34 82 ALA A CA 1
ATOM 615 C C . ALA A 1 102 ? -18.606 16.649 16.204 1.00 18.56 82 ALA A C 1
ATOM 616 O O . ALA A 1 102 ? -19.261 16.543 17.246 1.00 19.12 82 ALA A O 1
ATOM 618 N N A ARG A 1 103 ? -17.952 17.753 15.863 0.50 19.28 83 ARG A N 1
ATOM 619 N N B ARG A 1 103 ? -17.957 17.760 15.876 0.50 19.72 83 ARG A N 1
ATOM 620 C CA A ARG A 1 103 ? -18.038 18.966 16.679 0.50 20.36 83 ARG A CA 1
ATOM 621 C CA B ARG A 1 103 ? -18.057 18.945 16.730 0.50 20.62 83 ARG A CA 1
ATOM 622 C C A ARG A 1 103 ? -19.474 19.472 16.810 0.50 21.68 83 ARG A C 1
ATOM 623 C C B ARG A 1 103 ? -19.496 19.451 16.826 0.50 21.53 83 ARG A C 1
ATOM 624 O O A ARG A 1 103 ? -19.933 19.771 17.915 0.50 24.84 83 ARG A O 1
ATOM 625 O O B ARG A 1 103 ? -19.986 19.723 17.926 0.50 22.58 83 ARG A O 1
ATOM 640 N N . ALA A 1 104 ? -20.194 19.517 15.692 1.00 22.21 84 ALA A N 1
ATOM 641 C CA . ALA A 1 104 ? -21.606 19.984 15.693 1.00 23.59 84 ALA A CA 1
ATOM 642 C C . ALA A 1 104 ? -22.515 19.096 16.536 1.00 22.87 84 ALA A C 1
ATOM 643 O O . ALA A 1 104 ? -23.422 19.577 17.192 1.00 25.85 84 ALA A O 1
ATOM 645 N N . ALA A 1 105 ? -22.236 17.787 16.533 1.00 21.06 85 ALA A N 1
ATOM 646 C CA . ALA A 1 105 ? -23.024 16.826 17.293 1.00 21.59 85 ALA A CA 1
ATOM 647 C C . ALA A 1 105 ? -22.692 16.799 18.788 1.00 20.90 85 ALA A C 1
ATOM 648 O O . ALA A 1 105 ? -23.430 16.197 19.561 1.00 26.50 85 ALA A O 1
ATOM 650 N N . GLY A 1 106 ? -21.571 17.410 19.182 1.00 20.49 86 GLY A N 1
ATOM 651 C CA . GLY A 1 106 ? -21.125 17.401 20.576 1.00 20.91 86 GLY A CA 1
ATOM 652 C C . GLY A 1 106 ? -20.338 16.176 21.005 1.00 20.14 86 GLY A C 1
ATOM 653 O O . GLY A 1 106 ? -20.266 15.872 22.196 1.00 21.00 86 GLY A O 1
ATOM 654 N N . VAL A 1 107 ? -19.746 15.461 20.046 1.00 18.05 87 VAL A N 1
ATOM 655 C CA . VAL A 1 107 ? -18.863 14.354 20.371 1.00 17.04 87 VAL A CA 1
ATOM 656 C C . VAL A 1 107 ? -17.749 14.854 21.272 1.00 17.18 87 VAL A C 1
ATOM 657 O O . VAL A 1 107 ? -17.149 15.885 20.979 1.00 19.54 87 VAL A O 1
ATOM 661 N N . ARG A 1 108 ? -17.449 14.099 22.320 1.00 16.89 88 ARG A N 1
ATOM 662 C CA . ARG A 1 108 ? -16.410 14.443 23.256 1.00 20.13 88 ARG A CA 1
ATOM 663 C C . ARG A 1 108 ? -15.094 13.682 23.044 1.00 17.38 88 ARG A C 1
ATOM 664 O O . ARG A 1 108 ? -14.038 14.224 23.401 1.00 20.07 88 ARG A O 1
ATOM 668 N N A HIS A 1 109 ? -15.145 12.476 22.478 0.50 14.51 89 HIS A N 1
ATOM 669 N N B HIS A 1 109 ? -15.126 12.452 22.510 0.50 14.61 89 HIS A N 1
ATOM 670 C CA A HIS A 1 109 ? -13.952 11.666 22.379 0.50 14.64 89 HIS A CA 1
ATOM 671 C CA B HIS A 1 109 ? -13.932 11.587 22.504 0.50 14.14 89 HIS A CA 1
ATOM 672 C C A HIS A 1 109 ? -13.990 10.864 21.095 0.50 13.25 89 HIS A C 1
ATOM 673 C C B HIS A 1 109 ? -13.915 10.701 21.260 0.50 11.82 89 HIS A C 1
ATOM 674 O O A HIS A 1 109 ? -15.032 10.379 20.660 0.50 13.85 89 HIS A O 1
ATOM 675 O O B HIS A 1 109 ? -14.858 9.933 21.060 0.50 11.21 89 HIS A O 1
ATOM 688 N N . VAL A 1 110 ? -12.837 10.786 20.469 1.00 11.58 90 VAL A N 1
ATOM 689 C CA . VAL A 1 110 ? -12.635 9.942 19.284 1.00 11.04 90 VAL A CA 1
ATOM 690 C C . VAL A 1 110 ? -11.442 9.033 19.552 1.00 10.07 90 VAL A C 1
ATOM 691 O O . VAL A 1 110 ? -10.341 9.509 19.853 1.00 11.66 90 VAL A O 1
ATOM 695 N N . VAL A 1 111 ? -11.647 7.738 19.388 1.00 9.91 91 VAL A N 1
ATOM 696 C CA . VAL A 1 111 ? -10.558 6.757 19.439 1.00 9.45 91 VAL A CA 1
ATOM 697 C C . VAL A 1 111 ? -10.312 6.329 18.000 1.00 9.29 91 VAL A C 1
ATOM 698 O O . VAL A 1 111 ? -11.189 5.766 17.364 1.00 9.82 91 VAL A O 1
ATOM 702 N N . LEU A 1 112 ? -9.113 6.619 17.503 1.00 9.13 92 LEU A N 1
ATOM 703 C CA . LEU A 1 112 ? -8.742 6.380 16.119 1.00 9.29 92 LEU A CA 1
ATOM 704 C C . LEU A 1 112 ? -7.870 5.158 16.003 1.00 9.21 92 LEU A C 1
ATOM 705 O O . LEU A 1 112 ? -6.869 5.016 16.709 1.00 10.20 92 LEU A O 1
ATOM 710 N N . LEU A 1 113 ? -8.229 4.263 15.080 1.00 9.11 93 LEU A N 1
ATOM 711 C CA . LEU A 1 113 ? -7.340 3.190 14.660 1.00 9.29 93 LEU A CA 1
ATOM 712 C C . LEU A 1 113 ? -6.381 3.741 13.612 1.00 9.25 93 LEU A C 1
ATOM 713 O O . LEU A 1 113 ? -6.762 4.024 12.475 1.00 10.32 93 LEU A O 1
ATOM 718 N N . SER A 1 114 ? -5.126 3.904 14.024 1.00 9.62 94 SER A N 1
ATOM 719 C CA . SER A 1 114 ? -4.048 4.468 13.232 1.00 9.61 94 SER A CA 1
ATOM 720 C C . SER A 1 114 ? -3.048 3.353 12.913 1.00 9.74 94 SER A C 1
ATOM 721 O O . SER A 1 114 ? -3.450 2.199 12.723 1.00 10.44 94 SER A O 1
ATOM 724 N N . SER A 1 115 ? -1.757 3.695 12.828 1.00 10.28 95 SER A N 1
ATOM 725 C CA . SER A 1 115 ? -0.706 2.759 12.467 1.00 10.56 95 SER A CA 1
ATOM 726 C C . SER A 1 115 ? 0.572 3.183 13.143 1.00 10.88 95 SER A C 1
ATOM 727 O O . SER A 1 115 ? 0.861 4.389 13.209 1.00 11.66 95 SER A O 1
ATOM 730 N N . ILE A 1 116 ? 1.361 2.209 13.572 1.00 11.47 96 ILE A N 1
ATOM 731 C CA . ILE A 1 116 ? 2.689 2.495 14.148 1.00 12.57 96 ILE A CA 1
ATOM 732 C C . ILE A 1 116 ? 3.570 3.219 13.118 1.00 13.39 96 ILE A C 1
ATOM 733 O O . ILE A 1 116 ? 4.551 3.873 13.503 1.00 15.61 96 ILE A O 1
ATOM 738 N N . ALA A 1 117 ? 3.254 3.098 11.821 1.00 13.20 97 ALA A N 1
ATOM 739 C CA . ALA A 1 117 ? 4.073 3.737 10.774 1.00 15.65 97 ALA A CA 1
ATOM 740 C C . ALA A 1 117 ? 4.162 5.242 10.950 1.00 14.79 97 ALA A C 1
ATOM 741 O O . ALA A 1 117 ? 5.107 5.858 10.448 1.00 15.95 97 ALA A O 1
ATOM 743 N N . VAL A 1 118 ? 3.197 5.873 11.622 1.00 13.96 98 VAL A N 1
ATOM 744 C CA . VAL A 1 118 ? 3.229 7.315 11.790 1.00 13.91 98 VAL A CA 1
ATOM 745 C C . VAL A 1 118 ? 4.407 7.757 12.671 1.00 15.68 98 VAL A C 1
ATOM 746 O O . VAL A 1 118 ? 4.722 8.941 12.672 1.00 19.46 98 VAL A O 1
ATOM 750 N N . THR A 1 119 ? 4.978 6.829 13.447 1.00 16.81 99 THR A N 1
ATOM 751 C CA . THR A 1 119 ? 6.053 7.098 14.403 1.00 18.70 99 THR A CA 1
ATOM 752 C C . THR A 1 119 ? 7.445 6.909 13.793 1.00 20.44 99 THR A C 1
ATOM 753 O O . THR A 1 119 ? 8.444 7.159 14.480 1.00 27.97 99 THR A O 1
ATOM 757 N N . TRP A 1 120 ? 7.521 6.474 12.541 1.00 20.37 100 TRP A N 1
ATOM 758 C CA . TRP A 1 120 ? 8.805 6.114 11.947 1.00 20.65 100 TRP A CA 1
ATOM 759 C C . TRP A 1 120 ? 9.458 7.330 11.342 1.00 25.56 100 TRP A C 1
ATOM 760 O O . TRP A 1 120 ? 8.789 8.301 11.017 1.00 23.59 100 TRP A O 1
ATOM 771 N N . PRO A 1 121 ? 10.789 7.281 11.156 1.00 31.47 101 PRO A N 1
ATOM 772 C CA . PRO A 1 121 ? 11.423 8.452 10.567 1.00 30.88 101 PRO A CA 1
ATOM 773 C C . PRO A 1 121 ? 10.903 8.745 9.163 1.00 26.78 101 PRO A C 1
ATOM 774 O O . PRO A 1 121 ? 10.618 7.805 8.396 1.00 31.18 101 PRO A O 1
ATOM 778 N N . ASP A 1 122 ? 10.757 10.029 8.840 1.00 29.82 102 ASP A N 1
ATOM 779 C CA . ASP A 1 122 ? 10.256 10.447 7.533 1.00 34.60 102 ASP A CA 1
ATOM 780 C C . ASP A 1 122 ? 8.926 9.757 7.184 1.00 29.10 102 ASP A C 1
ATOM 781 O O . ASP A 1 122 ? 8.708 9.344 6.043 1.00 28.51 102 ASP A O 1
ATOM 786 N N . ALA A 1 123 ? 8.046 9.614 8.177 1.00 24.86 103 ALA A N 1
ATOM 787 C CA . ALA A 1 123 ? 6.708 9.041 7.967 1.00 22.47 103 ALA A CA 1
ATOM 788 C C . ALA A 1 123 ? 5.903 9.771 6.897 1.00 19.71 103 ALA A C 1
ATOM 789 O O . ALA A 1 123 ? 5.103 9.157 6.182 1.00 21.44 103 ALA A O 1
ATOM 791 N N . ASP A 1 124 ? 6.149 11.077 6.735 1.00 22.30 104 ASP A N 1
ATOM 792 C CA . ASP A 1 124 ? 5.468 11.859 5.690 1.00 24.42 104 ASP A CA 1
ATOM 793 C C . ASP A 1 124 ? 5.765 11.364 4.266 1.00 22.86 104 ASP A C 1
ATOM 794 O O . ASP A 1 124 ? 4.988 11.619 3.364 1.00 26.39 104 ASP A O 1
ATOM 799 N N . ARG A 1 125 ? 6.901 10.686 4.079 1.00 22.76 105 ARG A N 1
ATOM 800 C CA . ARG A 1 125 ? 7.336 10.159 2.781 1.00 25.22 105 ARG A CA 1
ATOM 801 C C . ARG A 1 125 ? 6.900 8.711 2.493 1.00 25.21 105 ARG A C 1
ATOM 802 O O . ARG A 1 125 ? 7.166 8.158 1.415 1.00 28.66 105 ARG A O 1
ATOM 810 N N A ASP A 1 126 ? 6.264 8.103 3.488 0.50 19.08 106 ASP A N 1
ATOM 811 N N B ASP A 1 126 ? 6.203 8.110 3.443 0.50 20.66 106 ASP A N 1
ATOM 812 C CA A ASP A 1 126 ? 5.710 6.758 3.395 0.50 19.05 106 ASP A CA 1
ATOM 813 C CA B ASP A 1 126 ? 5.665 6.767 3.286 0.50 22.20 106 ASP A CA 1
ATOM 814 C C A ASP A 1 126 ? 4.216 6.885 3.140 0.50 15.71 106 ASP A C 1
ATOM 815 C C B ASP A 1 126 ? 4.156 6.891 3.075 0.50 16.99 106 ASP A C 1
ATOM 816 O O A ASP A 1 126 ? 3.509 7.562 3.879 0.50 17.99 106 ASP A O 1
ATOM 817 O O B ASP A 1 126 ? 3.479 7.555 3.853 0.50 19.20 106 ASP A O 1
ATOM 826 N N A PRO A 1 127 ? 3.705 6.222 2.105 0.50 16.95 107 PRO A N 1
ATOM 827 N N B PRO A 1 127 ? 3.595 6.253 2.036 0.50 17.32 107 PRO A N 1
ATOM 828 C CA A PRO A 1 127 ? 2.276 6.289 1.807 0.50 16.01 107 PRO A CA 1
ATOM 829 C CA B PRO A 1 127 ? 2.156 6.432 1.871 0.50 16.41 107 PRO A CA 1
ATOM 830 C C A PRO A 1 127 ? 1.370 5.924 3.001 0.50 14.63 107 PRO A C 1
ATOM 831 C C B PRO A 1 127 ? 1.324 5.952 3.054 0.50 14.45 107 PRO A C 1
ATOM 832 O O A PRO A 1 127 ? 0.318 6.531 3.202 0.50 15.97 107 PRO A O 1
ATOM 833 O O B PRO A 1 127 ? 0.252 6.505 3.295 0.50 15.79 107 PRO A O 1
ATOM 840 N N . ILE A 1 128 ? 1.755 4.890 3.735 1.00 14.51 108 ILE A N 1
ATOM 841 C CA . ILE A 1 128 ? 0.977 4.414 4.887 1.00 13.83 108 ILE A CA 1
ATOM 842 C C . ILE A 1 128 ? 1.068 5.409 6.064 1.00 13.93 108 ILE A C 1
ATOM 843 O O . ILE A 1 128 ? 0.051 5.762 6.675 1.00 14.51 108 ILE A O 1
ATOM 848 N N . GLY A 1 129 ? 2.273 5.873 6.377 1.00 14.89 109 GLY A N 1
ATOM 849 C CA . GLY A 1 129 ? 2.428 6.910 7.377 1.00 14.87 109 GLY A CA 1
ATOM 850 C C . GLY A 1 129 ? 1.607 8.141 7.017 1.00 13.70 109 GLY A C 1
ATOM 851 O O . GLY A 1 129 ? 0.917 8.696 7.857 1.00 14.69 109 GLY A O 1
ATOM 852 N N A ARG A 1 130 ? 1.693 8.578 5.759 0.50 15.72 110 ARG A N 1
ATOM 853 N N B ARG A 1 130 ? 1.689 8.557 5.768 0.50 14.68 110 ARG A N 1
ATOM 854 C CA A ARG A 1 130 ? 0.938 9.748 5.276 0.50 16.62 110 ARG A CA 1
ATOM 855 C CA B ARG A 1 130 ? 1.017 9.755 5.321 0.50 14.94 110 ARG A CA 1
ATOM 856 C C A ARG A 1 130 ? -0.533 9.619 5.501 0.50 14.09 110 ARG A C 1
ATOM 857 C C B ARG A 1 130 ? -0.515 9.647 5.419 0.50 14.61 110 ARG A C 1
ATOM 858 O O A ARG A 1 130 ? -1.178 10.536 6.026 0.50 15.35 110 ARG A O 1
ATOM 859 O O B ARG A 1 130 ? -1.179 10.609 5.835 0.50 16.65 110 ARG A O 1
ATOM 874 N N . MET A 1 131 ? -1.087 8.493 5.069 1.00 14.05 111 MET A N 1
ATOM 875 C CA . MET A 1 131 ? -2.532 8.321 5.133 1.00 14.91 111 MET A CA 1
ATOM 876 C C . MET A 1 131 ? -3.042 8.443 6.580 1.00 12.46 111 MET A C 1
ATOM 877 O O . MET A 1 131 ? -4.059 9.076 6.851 1.00 14.15 111 MET A O 1
ATOM 882 N N . HIS A 1 132 ? -2.303 7.839 7.506 1.00 11.74 112 HIS A N 1
ATOM 883 C CA . HIS A 1 132 ? -2.700 7.862 8.901 1.00 11.05 112 HIS A CA 1
ATOM 884 C C . HIS A 1 132 ? -2.437 9.210 9.556 1.00 10.88 112 HIS A C 1
ATOM 885 O O . HIS A 1 132 ? -3.289 9.682 10.327 1.00 11.80 112 HIS A O 1
ATOM 892 N N . LEU A 1 133 ? -1.323 9.868 9.212 1.00 11.71 113 LEU A N 1
ATOM 893 C CA . LEU A 1 133 ? -1.107 11.238 9.687 1.00 12.07 113 LEU A CA 1
ATOM 894 C C . LEU A 1 133 ? -2.150 12.218 9.172 1.00 12.07 113 LEU A C 1
ATOM 895 O O . LEU A 1 133 ? -2.485 13.197 9.868 1.00 13.23 113 LEU A O 1
ATOM 900 N N . ALA A 1 134 ? -2.692 11.945 7.986 1.00 12.43 114 ALA A N 1
ATOM 901 C CA . ALA A 1 134 ? -3.718 12.801 7.390 1.00 13.52 114 ALA A CA 1
ATOM 902 C C . ALA A 1 134 ? -5.016 12.798 8.178 1.00 12.15 114 ALA A C 1
ATOM 903 O O . ALA A 1 134 ? -5.870 13.661 7.974 1.00 13.91 114 ALA A O 1
ATOM 905 N N . VAL A 1 135 ? -5.204 11.798 9.054 1.00 11.62 115 VAL A N 1
ATOM 906 C CA . VAL A 1 135 ? -6.334 11.757 9.960 1.00 11.67 115 VAL A CA 1
ATOM 907 C C . VAL A 1 135 ? -5.932 12.174 11.376 1.00 11.00 115 VAL A C 1
ATOM 908 O O . VAL A 1 135 ? -6.653 12.934 12.041 1.00 12.30 115 VAL A O 1
ATOM 912 N N . GLU A 1 136 ? -4.787 11.687 11.853 1.00 10.73 116 GLU A N 1
ATOM 913 C CA . GLU A 1 136 ? -4.337 12.099 13.203 1.00 11.18 116 GLU A CA 1
ATOM 914 C C . GLU A 1 136 ? -4.226 13.616 13.326 1.00 11.33 116 GLU A C 1
ATOM 915 O O . GLU A 1 136 ? -4.662 14.172 14.332 1.00 12.23 116 GLU A O 1
ATOM 921 N N . ARG A 1 137 ? -3.629 14.267 12.339 1.00 12.01 117 ARG A N 1
ATOM 922 C CA . ARG A 1 137 ? -3.351 15.715 12.492 1.00 13.16 117 ARG A CA 1
ATOM 923 C C . ARG A 1 137 ? -4.639 16.550 12.581 1.00 13.45 117 ARG A C 1
ATOM 924 O O . ARG A 1 137 ? -4.779 17.351 13.515 1.00 14.06 117 ARG A O 1
ATOM 932 N N . PRO A 1 138 ? -5.633 16.327 11.691 1.00 13.16 118 PRO A N 1
ATOM 933 C CA . PRO A 1 138 ? -6.889 17.047 11.866 1.00 14.14 118 PRO A CA 1
ATOM 934 C C . PRO A 1 138 ? -7.575 16.765 13.195 1.00 13.99 118 PRO A C 1
ATOM 935 O O . PRO A 1 138 ? -8.151 17.663 13.792 1.00 14.70 118 PRO A O 1
ATOM 939 N N . ILE A 1 139 ? -7.500 15.525 13.685 1.00 12.95 119 ILE A N 1
ATOM 940 C CA A ILE A 1 139 ? -8.095 15.228 14.986 0.50 13.30 119 ILE A CA 1
ATOM 941 C CA B ILE A 1 139 ? -8.075 15.230 14.989 0.50 12.86 119 ILE A CA 1
ATOM 942 C C . ILE A 1 139 ? -7.366 15.996 16.097 1.00 13.01 119 ILE A C 1
ATOM 943 O O . ILE A 1 139 ? -8.005 16.570 16.985 1.00 14.13 119 ILE A O 1
ATOM 952 N N . GLU A 1 140 ? -6.049 16.014 16.050 1.00 13.45 120 GLU A N 1
ATOM 953 C CA . GLU A 1 140 ? -5.296 16.776 17.056 1.00 14.37 120 GLU A CA 1
ATOM 954 C C . GLU A 1 140 ? -5.655 18.271 17.058 1.00 15.76 120 GLU A C 1
ATOM 955 O O . GLU A 1 140 ? -5.654 18.903 18.091 1.00 17.32 120 GLU A O 1
ATOM 961 N N . GLU A 1 141 ? -5.927 18.823 15.886 1.00 15.34 121 GLU A N 1
ATOM 962 C CA A GLU A 1 141 ? -6.256 20.248 15.768 0.50 17.28 121 GLU A CA 1
ATOM 963 C CA B GLU A 1 141 ? -6.302 20.239 15.698 0.50 17.32 121 GLU A CA 1
ATOM 964 C C . GLU A 1 141 ? -7.755 20.550 16.040 1.00 20.04 121 GLU A C 1
ATOM 965 O O . GLU A 1 141 ? -8.133 21.715 16.197 1.00 24.57 121 GLU A O 1
ATOM 976 N N . SER A 1 142 ? -8.595 19.528 16.164 1.00 17.17 122 SER A N 1
ATOM 977 C CA . SER A 1 142 ? -10.045 19.692 16.172 1.00 19.91 122 SER A CA 1
ATOM 978 C C . SER A 1 142 ? -10.637 20.234 17.460 1.00 20.00 122 SER A C 1
ATOM 979 O O . SER A 1 142 ? -11.761 20.702 17.442 1.00 26.00 122 SER A O 1
ATOM 982 N N . GLY A 1 143 ? -9.929 20.120 18.570 1.00 17.72 123 GLY A N 1
ATOM 983 C CA . GLY A 1 143 ? -10.542 20.413 19.880 1.00 20.69 123 GLY A CA 1
ATOM 984 C C . GLY A 1 143 ? -11.311 19.237 20.497 1.00 20.08 123 GLY A C 1
ATOM 985 O O . GLY A 1 143 ? -11.734 19.323 21.654 1.00 23.28 123 GLY A O 1
ATOM 986 N N . LEU A 1 144 ? -11.479 18.134 19.759 1.00 16.41 124 LEU A N 1
ATOM 987 C CA . LEU A 1 144 ? -12.094 16.928 20.288 1.00 16.24 124 LEU A CA 1
ATOM 988 C C . LEU A 1 144 ? -11.090 16.198 21.183 1.00 14.74 124 LEU A C 1
ATOM 989 O O . LEU A 1 144 ? -9.902 16.237 20.939 1.00 16.78 124 LEU A O 1
ATOM 994 N N . GLY A 1 145 ? -11.571 15.497 22.204 1.00 13.40 125 GLY A N 1
ATOM 995 C CA . GLY A 1 145 ? -10.687 14.558 22.909 1.00 12.96 125 GLY A CA 1
ATOM 996 C C . GLY A 1 145 ? -10.357 13.368 22.025 1.00 12.06 125 GLY A C 1
ATOM 997 O O . GLY A 1 145 ? -11.186 12.969 21.199 1.00 12.83 125 GLY A O 1
ATOM 998 N N . TRP A 1 146 ? -9.168 12.821 22.180 1.00 11.46 126 TRP A N 1
ATOM 999 C CA . TRP A 1 146 ? -8.777 11.717 21.321 1.00 10.34 126 TRP A CA 1
ATOM 1000 C C . TRP A 1 146 ? -7.866 10.752 22.007 1.00 10.06 126 TRP A C 1
ATOM 1001 O O . TRP A 1 146 ? -7.199 11.058 23.003 1.00 11.44 126 TRP A O 1
ATOM 1012 N N . THR A 1 147 ? -7.831 9.548 21.429 1.00 9.85 127 THR A N 1
ATOM 1013 C CA . THR A 1 147 ? -6.820 8.528 21.731 1.00 9.78 127 THR A CA 1
ATOM 1014 C C . THR A 1 147 ? -6.438 7.909 20.394 1.00 9.85 127 THR A C 1
ATOM 1015 O O . THR A 1 147 ? -7.337 7.576 19.622 1.00 10.22 127 THR A O 1
ATOM 1019 N N . PHE A 1 148 ? -5.155 7.741 20.132 1.00 9.54 128 PHE A N 1
ATOM 1020 C CA . PHE A 1 148 ? -4.692 7.058 18.920 1.00 9.96 128 PHE A CA 1
ATOM 1021 C C . PHE A 1 148 ? -4.186 5.680 19.262 1.00 9.76 128 PHE A C 1
ATOM 1022 O O . PHE A 1 148 ? -3.414 5.519 20.225 1.00 12.37 128 PHE A O 1
ATOM 1030 N N . VAL A 1 149 ? -4.623 4.697 18.496 1.00 9.19 129 VAL A N 1
ATOM 1031 C CA . VAL A 1 149 ? -4.190 3.304 18.683 1.00 9.07 129 VAL A CA 1
ATOM 1032 C C . VAL A 1 149 ? -3.400 2.931 17.428 1.00 8.66 129 VAL A C 1
ATOM 1033 O O . VAL A 1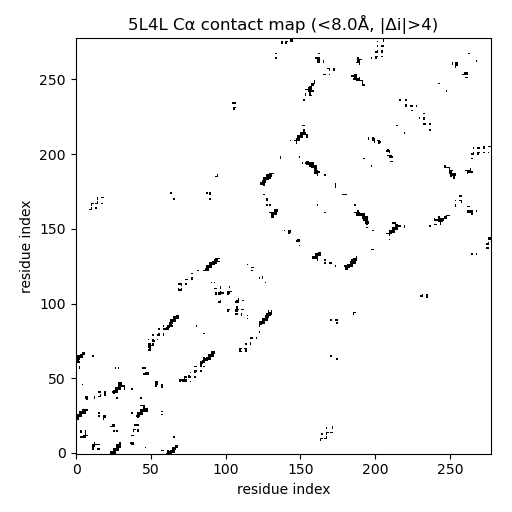 149 ? -3.971 2.925 16.313 1.00 10.68 129 VAL A O 1
ATOM 1037 N N . ARG A 1 150 ? -2.115 2.662 17.595 1.00 9.13 130 ARG A N 1
ATOM 1038 C CA . ARG A 1 150 ? -1.173 2.556 16.492 1.00 9.76 130 ARG A CA 1
ATOM 1039 C C . ARG A 1 150 ? -0.522 1.165 16.468 1.00 10.12 130 ARG A C 1
ATOM 1040 O O . ARG A 1 150 ? 0.587 0.969 16.956 1.00 10.72 130 ARG A O 1
ATOM 1048 N N . PRO A 1 151 ? -1.211 0.161 15.893 1.00 9.92 131 PRO A N 1
ATOM 1049 C CA . PRO A 1 151 ? -0.612 -1.171 15.850 1.00 10.23 131 PRO A CA 1
ATOM 1050 C C . PRO A 1 151 ? 0.473 -1.285 14.805 1.00 9.53 131 PRO A C 1
ATOM 1051 O O . PRO A 1 151 ? 0.499 -0.544 13.826 1.00 10.50 131 PRO A O 1
ATOM 1055 N N . GLU A 1 152 ? 1.357 -2.247 15.036 1.00 9.85 132 GLU A N 1
ATOM 1056 C CA . GLU A 1 152 ? 2.248 -2.778 13.999 1.00 10.88 132 GLU A CA 1
ATOM 1057 C C . GLU A 1 152 ? 1.454 -3.809 13.156 1.00 10.08 132 GLU A C 1
ATOM 1058 O O . GLU A 1 152 ? 0.274 -3.613 12.913 1.00 12.10 132 GLU A O 1
ATOM 1064 N N . ALA A 1 153 ? 2.078 -4.864 12.6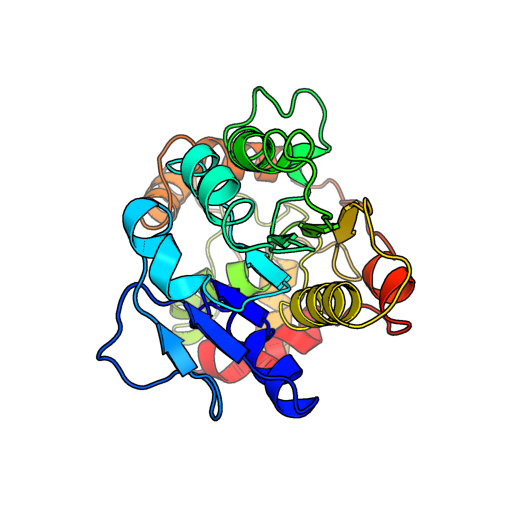69 1.00 9.59 133 ALA A N 1
ATOM 1065 C CA . ALA A 1 153 ? 1.418 -5.776 11.777 1.00 9.67 133 ALA A CA 1
ATOM 1066 C C . ALA A 1 153 ? 0.236 -6.431 12.463 1.00 9.75 133 ALA A C 1
ATOM 1067 O O . ALA A 1 153 ? 0.359 -6.958 13.563 1.00 11.50 133 ALA A O 1
ATOM 1069 N N . LEU A 1 154 ? -0.895 -6.492 11.774 1.00 9.15 134 LEU A N 1
ATOM 1070 C CA . LEU A 1 154 ? -2.033 -7.245 12.257 1.00 9.21 134 LEU A CA 1
ATOM 1071 C C . LEU A 1 154 ? -1.824 -8.724 12.045 1.00 8.93 134 LEU A C 1
ATOM 1072 O 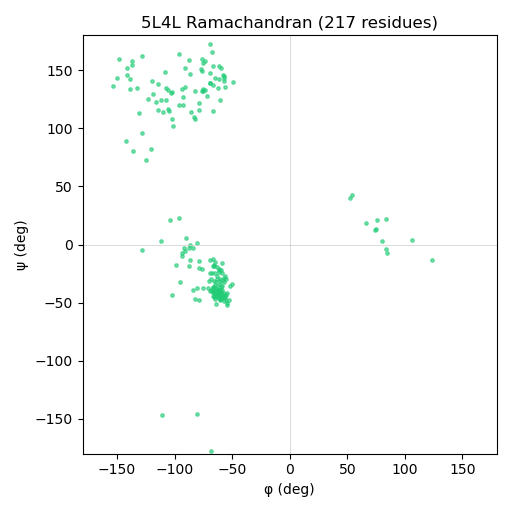O . LEU A 1 154 ? -1.473 -9.169 10.938 1.00 9.94 134 LEU A O 1
ATOM 1077 N N . ALA A 1 155 ? -2.074 -9.522 13.093 1.00 8.64 135 ALA A N 1
ATOM 1078 C CA . ALA A 1 155 ? -2.067 -10.969 12.926 1.00 9.03 135 ALA A CA 1
ATOM 1079 C C . ALA A 1 155 ? -2.964 -11.430 11.780 1.00 8.87 135 ALA A C 1
ATOM 1080 O O . ALA A 1 155 ? -2.637 -12.398 11.090 1.00 9.67 135 ALA A O 1
ATOM 1082 N N . THR A 1 156 ? -4.094 -10.750 11.576 1.00 9.05 136 THR A N 1
ATOM 1083 C CA . THR A 1 156 ? -4.980 -11.071 10.479 1.00 9.66 136 THR A CA 1
ATOM 1084 C C . THR A 1 156 ? -4.358 -10.976 9.108 1.00 9.33 136 THR A C 1
ATOM 1085 O O . THR A 1 156 ? -4.927 -11.527 8.157 1.00 10.34 136 THR A O 1
ATOM 1089 N N . ASN A 1 157 ? -3.209 -10.329 8.967 1.00 9.11 137 ASN A N 1
ATOM 1090 C CA . ASN A 1 157 ? -2.550 -10.362 7.649 1.00 10.09 137 ASN A CA 1
ATOM 1091 C C . ASN A 1 157 ? -2.286 -11.816 7.232 1.00 10.17 137 ASN A C 1
ATOM 1092 O O . ASN A 1 157 ? -2.276 -12.132 6.029 1.00 10.98 137 ASN A O 1
ATOM 1097 N N . ALA A 1 158 ? -2.104 -12.711 8.202 1.00 9.15 138 ALA A N 1
ATOM 1098 C CA . ALA A 1 158 ? -1.831 -14.117 7.915 1.00 9.45 138 ALA A CA 1
ATOM 1099 C C . ALA A 1 158 ? -2.999 -14.817 7.243 1.00 9.48 138 ALA A C 1
ATOM 1100 O O . ALA A 1 158 ? -2.812 -15.875 6.643 1.00 10.51 138 ALA A O 1
ATOM 1102 N N . LEU A 1 159 ? -4.204 -14.252 7.331 1.00 10.08 139 LEU A N 1
ATOM 1103 C CA . LEU A 1 159 ? -5.344 -14.852 6.628 1.00 10.83 139 LEU A CA 1
ATOM 1104 C C . LEU A 1 159 ? -5.127 -14.885 5.108 1.00 10.85 139 LEU A C 1
ATOM 1105 O O . LEU A 1 159 ? -5.739 -15.702 4.422 1.00 12.25 139 LEU A O 1
ATOM 1110 N N . GLY A 1 160 ? -4.254 -14.042 4.592 1.00 10.84 140 GLY A N 1
ATOM 1111 C CA . GLY A 1 160 ? -3.918 -14.103 3.176 1.00 11.95 140 GLY A CA 1
ATOM 1112 C C . GLY A 1 160 ? -3.292 -15.429 2.761 1.00 11.44 140 GLY A C 1
ATOM 1113 O O . GLY A 1 160 ? -3.309 -15.761 1.584 1.00 12.79 140 GLY A O 1
ATOM 1114 N N . TRP A 1 161 ? -2.734 -16.188 3.708 1.00 10.66 141 TRP A N 1
ATOM 1115 C CA . TRP A 1 161 ? -2.158 -17.492 3.441 1.00 10.15 141 TRP A CA 1
ATOM 1116 C C . TRP A 1 161 ? -3.173 -18.612 3.530 1.00 10.05 141 TRP A C 1
ATOM 1117 O O . TRP A 1 161 ? -2.802 -19.782 3.294 1.00 11.21 141 TRP A O 1
ATOM 1128 N N . ALA A 1 162 ? -4.436 -18.323 3.886 1.00 10.56 142 ALA A N 1
ATOM 1129 C CA . ALA A 1 162 ? -5.360 -19.417 4.130 1.00 11.15 142 ALA A CA 1
ATOM 1130 C C . ALA A 1 162 ? -5.595 -20.336 2.925 1.00 10.96 142 ALA A C 1
ATOM 1131 O O . ALA A 1 162 ? -5.602 -21.545 3.108 1.00 12.10 142 ALA A O 1
ATOM 1133 N N . PRO A 1 163 ? -5.750 -19.803 1.703 1.00 11.22 143 PRO A N 1
ATOM 1134 C CA . PRO A 1 163 ? -5.927 -20.717 0.564 1.00 12.17 143 PRO A CA 1
ATOM 1135 C C . PRO A 1 163 ? -4.769 -21.700 0.417 1.00 11.69 143 PRO A C 1
ATOM 1136 O O . PRO A 1 163 ? -4.972 -22.899 0.196 1.00 12.73 143 PRO A O 1
ATOM 1140 N N . GLU A 1 164 ? -3.541 -21.204 0.567 1.00 10.66 144 GLU A N 1
ATOM 1141 C CA . GLU A 1 164 ? -2.382 -22.071 0.466 1.00 11.19 144 GLU A CA 1
ATOM 1142 C C . GLU A 1 164 ? -2.334 -23.098 1.575 1.00 11.23 144 GLU A C 1
ATOM 1143 O O . GLU A 1 164 ? -2.027 -24.271 1.337 1.00 12.50 144 GLU A O 1
ATOM 1149 N N . ILE A 1 165 ? -2.609 -22.678 2.803 1.00 10.89 145 ILE A N 1
ATOM 1150 C CA . ILE A 1 165 ? -2.512 -23.594 3.932 1.00 11.50 145 ILE A CA 1
ATOM 1151 C C . ILE A 1 165 ? -3.644 -24.619 3.898 1.00 12.00 145 ILE A C 1
ATOM 1152 O O . ILE A 1 165 ? -3.433 -25.790 4.226 1.00 13.00 145 ILE A O 1
ATOM 1157 N N . ARG A 1 166 ? -4.832 -24.204 3.491 1.00 12.37 146 ARG A N 1
ATOM 1158 C CA . ARG A 1 166 ? -5.903 -25.199 3.298 1.00 13.84 146 ARG A CA 1
ATOM 1159 C C . ARG A 1 166 ? -5.521 -26.243 2.245 1.00 13.91 146 ARG A C 1
ATOM 1160 O O . ARG A 1 166 ? -5.922 -27.404 2.365 1.00 18.48 146 ARG A O 1
ATOM 1168 N N . GLY A 1 167 ? -4.773 -25.823 1.224 1.00 13.63 147 GLY A N 1
ATOM 1169 C CA . GLY A 1 167 ? -4.462 -26.654 0.076 1.00 16.60 147 GLY A CA 1
ATOM 1170 C C . GLY A 1 167 ? -3.198 -27.461 0.159 1.00 18.87 147 GLY A C 1
ATOM 1171 O O . GLY A 1 167 ? -2.946 -28.263 -0.726 1.00 23.65 147 GLY A O 1
ATOM 1172 N N . GLY A 1 168 ? -2.395 -27.302 1.193 1.00 14.51 148 GLY A N 1
ATOM 1173 C CA . GLY A 1 168 ? -1.172 -28.042 1.282 1.00 16.22 148 GLY A CA 1
ATOM 1174 C C . GLY A 1 168 ? -0.189 -27.457 2.267 1.00 14.28 148 GLY A C 1
ATOM 1175 O O . GLY A 1 168 ? -0.531 -26.620 3.080 1.00 17.18 148 GLY A O 1
ATOM 1176 N N A ASP A 1 169 ? 1.053 -27.915 2.203 0.50 14.42 149 ASP A N 1
ATOM 1177 N N B ASP A 1 169 ? 1.061 -27.893 2.151 0.50 14.72 149 ASP A N 1
ATOM 1178 C CA A ASP A 1 169 ? 2.055 -27.619 3.228 0.50 13.73 149 ASP A CA 1
ATOM 1179 C CA B ASP A 1 169 ? 2.101 -27.653 3.155 0.50 14.43 149 ASP A CA 1
ATOM 1180 C C A ASP A 1 169 ? 3.132 -26.649 2.726 0.50 12.69 149 ASP A C 1
ATOM 1181 C C B ASP A 1 169 ? 3.143 -26.642 2.716 0.50 13.17 149 ASP A C 1
ATOM 1182 O O A ASP A 1 169 ? 4.249 -26.656 3.242 0.50 14.00 149 ASP A O 1
ATOM 1183 O O B ASP A 1 169 ? 4.244 -26.614 3.267 0.50 14.46 149 ASP A O 1
ATOM 1192 N N . MET A 1 170 ? 2.789 -25.790 1.761 1.00 12.68 150 MET A N 1
ATOM 1193 C CA . MET A 1 170 ? 3.735 -24.812 1.223 1.00 12.30 150 MET A CA 1
ATOM 1194 C C . MET A 1 170 ? 3.083 -23.458 0.987 1.00 12.02 150 MET A C 1
ATOM 1195 O O . MET A 1 170 ? 2.062 -23.352 0.299 1.00 13.40 150 MET A O 1
ATOM 1200 N N . VAL A 1 171 ? 3.691 -22.420 1.543 1.00 11.60 151 VAL A N 1
ATOM 1201 C CA . VAL A 1 171 ? 3.261 -21.035 1.392 1.00 11.32 151 VAL A CA 1
ATOM 1202 C C . VAL A 1 171 ? 4.379 -20.237 0.739 1.00 11.40 151 VAL A C 1
ATOM 1203 O O . VAL A 1 171 ? 5.560 -20.434 1.057 1.00 13.58 151 VAL A O 1
ATOM 1207 N N . ARG A 1 172 ? 4.037 -19.322 -0.157 1.00 10.68 152 ARG A N 1
ATOM 1208 C CA . ARG A 1 172 ? 5.011 -18.459 -0.823 1.00 11.20 152 ARG A CA 1
ATOM 1209 C C . ARG A 1 172 ? 5.024 -17.072 -0.187 1.00 11.59 152 ARG A C 1
ATOM 1210 O O . ARG A 1 172 ? 3.963 -16.465 0.024 1.00 11.90 152 ARG A O 1
ATOM 1218 N N A CYS A 1 173 ? 6.224 -16.555 0.082 0.70 12.72 153 CYS A N 1
ATOM 1219 N N B CYS A 1 173 ? 6.223 -16.527 -0.051 0.30 12.37 153 CYS A N 1
ATOM 1220 C CA A CYS A 1 173 ? 6.423 -15.212 0.689 0.70 13.48 153 CYS A CA 1
ATOM 1221 C CA B CYS A 1 173 ? 6.419 -15.255 0.610 0.30 13.00 153 CYS A CA 1
ATOM 1222 C C A CYS A 1 173 ? 7.552 -14.490 -0.006 0.70 13.39 153 CYS A C 1
ATOM 1223 C C B CYS A 1 173 ? 7.560 -14.497 -0.038 0.30 12.93 153 CYS A C 1
ATOM 1224 O O A CYS A 1 173 ? 8.553 -15.103 -0.314 0.70 13.77 153 CYS A O 1
ATOM 1225 O O B CYS A 1 173 ? 8.570 -15.101 -0.358 0.30 13.47 153 CYS A O 1
ATOM 1230 N N . ALA A 1 174 ? 7.414 -13.182 -0.222 1.00 14.36 154 ALA A N 1
ATOM 1231 C CA . ALA A 1 174 ? 8.506 -12.381 -0.773 1.00 15.94 154 ALA A CA 1
ATOM 1232 C C . ALA A 1 174 ? 9.737 -12.437 0.128 1.00 13.45 154 ALA A C 1
ATOM 1233 O O . ALA A 1 174 ? 10.848 -12.534 -0.329 1.00 15.84 154 ALA A O 1
ATOM 1235 N N . TYR A 1 175 ? 9.512 -12.380 1.439 1.00 12.75 155 TYR A N 1
ATOM 1236 C CA . TYR A 1 175 ? 10.601 -12.336 2.439 1.00 12.99 155 TYR A CA 1
ATOM 1237 C C . TYR A 1 175 ? 10.264 -13.279 3.575 1.00 11.69 155 TYR A C 1
ATOM 1238 O O . TYR A 1 175 ? 9.821 -12.849 4.650 1.00 12.04 155 TYR A O 1
ATOM 1247 N N . PRO A 1 176 ? 10.503 -14.580 3.383 1.00 11.82 156 PRO A N 1
ATOM 1248 C CA . PRO A 1 176 ? 10.291 -15.528 4.471 1.00 12.14 156 PRO A CA 1
ATOM 1249 C C . PRO A 1 176 ? 10.945 -15.127 5.799 1.00 12.14 156 PRO A C 1
ATOM 1250 O O . PRO A 1 176 ? 10.395 -15.408 6.875 1.00 12.42 156 PRO A O 1
ATOM 1254 N N . GLY A 1 177 ? 12.112 -14.478 5.706 1.00 11.91 157 GLY A N 1
ATOM 1255 C CA . GLY A 1 177 ? 12.872 -14.075 6.871 1.00 12.22 157 GLY A CA 1
ATOM 1256 C C . GLY A 1 177 ? 12.577 -12.699 7.430 1.00 11.39 157 GLY A C 1
ATOM 1257 O O . GLY A 1 177 ? 13.264 -12.268 8.351 1.00 12.83 157 GLY A O 1
ATOM 1258 N N . ALA A 1 178 ? 11.574 -11.997 6.888 1.00 11.07 158 ALA A N 1
ATOM 1259 C CA . ALA A 1 178 ? 11.227 -10.679 7.406 1.00 11.22 158 ALA A CA 1
ATOM 1260 C C . ALA A 1 178 ? 10.480 -10.789 8.729 1.00 10.23 158 ALA A C 1
ATOM 1261 O O . ALA A 1 178 ? 9.496 -11.532 8.843 1.00 11.24 158 ALA A O 1
ATOM 1263 N N . TYR A 1 179 ? 10.917 -9.990 9.701 1.00 10.15 159 TYR A N 1
ATOM 1264 C CA . TYR A 1 179 ? 10.292 -9.930 11.014 1.00 10.63 159 TYR A CA 1
ATOM 1265 C C . TYR A 1 179 ? 9.207 -8.870 11.104 1.00 10.39 159 TYR A C 1
ATOM 1266 O O . TYR A 1 179 ? 9.381 -7.722 10.684 1.00 11.71 159 TYR A O 1
ATOM 1275 N N . THR A 1 180 ? 8.089 -9.273 11.718 1.00 11.21 160 THR A N 1
ATOM 1276 C CA . THR A 1 180 ? 7.092 -8.352 12.234 1.00 10.99 160 THR A CA 1
ATOM 1277 C C . THR A 1 180 ? 6.800 -8.769 13.665 1.00 12.03 160 THR A C 1
ATOM 1278 O O . THR A 1 180 ? 7.405 -9.716 14.191 1.00 13.53 160 THR A O 1
ATOM 1282 N N A THR A 1 181 ? 5.836 -8.114 14.289 0.50 11.00 161 THR A N 1
ATOM 1283 N N B THR A 1 181 ? 5.929 -8.027 14.350 0.50 11.30 161 THR A N 1
ATOM 1284 C CA A THR A 1 181 ? 5.539 -8.363 15.690 0.50 9.54 161 THR A CA 1
ATOM 1285 C CA B THR A 1 181 ? 5.549 -8.327 15.751 0.50 10.44 161 THR A CA 1
ATOM 1286 C C A THR A 1 181 ? 4.023 -8.387 15.799 0.50 9.21 161 THR A C 1
ATOM 1287 C C B THR A 1 181 ? 4.014 -8.377 15.800 0.50 9.72 161 THR A C 1
ATOM 1288 O O A THR A 1 181 ? 3.408 -7.479 16.357 0.50 9.72 161 THR A O 1
ATOM 1289 O O B THR A 1 181 ? 3.377 -7.468 16.330 0.50 10.18 161 THR A O 1
ATOM 1296 N N . PRO A 1 182 ? 3.412 -9.431 15.217 1.00 9.57 162 PRO A N 1
ATOM 1297 C CA . PRO A 1 182 ? 1.986 -9.368 14.917 1.00 9.98 162 PRO A CA 1
ATOM 1298 C C . PRO A 1 182 ? 1.094 -9.275 16.121 1.00 8.86 162 PRO A C 1
ATOM 1299 O O . PRO A 1 182 ? 1.355 -9.929 17.134 1.00 9.61 162 PRO A O 1
ATOM 1303 N N . VAL A 1 183 ? 0.041 -8.469 15.972 1.00 9.13 163 VAL A N 1
ATOM 1304 C CA A VAL A 1 183 ? -0.824 -8.188 17.099 0.50 9.51 163 VAL A CA 1
ATOM 1305 C CA B VAL A 1 183 ? -0.863 -8.058 17.029 0.50 9.56 163 VAL A CA 1
ATOM 1306 C C . VAL A 1 183 ? -2.223 -8.724 16.837 1.00 8.62 163 VAL A C 1
ATOM 1307 O O . VAL A 1 183 ? -2.809 -8.631 15.742 1.00 9.37 163 VAL A O 1
ATOM 1314 N N . HIS A 1 184 ? -2.763 -9.330 17.891 1.00 8.87 164 HIS A N 1
ATOM 1315 C CA . HIS A 1 184 ? -4.085 -9.934 17.848 1.00 9.43 164 HIS A CA 1
ATOM 1316 C C . HIS A 1 184 ? -5.162 -8.832 17.851 1.00 9.37 164 HIS A C 1
ATOM 1317 O O . HIS A 1 184 ? -5.101 -7.912 18.682 1.00 9.61 164 HIS A O 1
ATOM 1324 N N . GLU A 1 185 ? -6.151 -8.926 16.964 1.00 9.41 165 GLU A N 1
ATOM 1325 C CA . GLU A 1 185 ? -7.212 -7.939 16.918 1.00 9.43 165 GLU A CA 1
ATOM 1326 C C . GLU A 1 185 ? -7.973 -7.804 18.224 1.00 9.37 165 GLU A C 1
ATOM 1327 O O . GLU A 1 185 ? -8.492 -6.725 18.516 1.00 9.88 165 GLU A O 1
ATOM 1333 N N . GLU A 1 186 ? -8.079 -8.881 18.998 1.00 9.72 166 GLU A N 1
ATOM 1334 C CA A GLU A 1 186 ? -8.803 -8.810 20.259 0.50 9.38 166 GLU A CA 1
ATOM 1335 C CA B GLU A 1 186 ? -8.786 -8.813 20.282 0.50 10.52 166 GLU A CA 1
ATOM 1336 C C . GLU A 1 186 ? -8.083 -7.858 21.222 1.00 10.04 166 GLU A C 1
ATOM 1337 O O . GLU A 1 186 ? -8.740 -7.153 22.015 1.00 10.93 166 GLU A O 1
ATOM 1348 N N . ASP A 1 187 ? -6.744 -7.843 21.174 1.00 9.59 167 ASP A N 1
ATOM 1349 C CA . ASP A 1 187 ? -5.980 -6.901 22.016 1.00 9.96 167 ASP A CA 1
ATOM 1350 C C . ASP A 1 187 ? -6.216 -5.459 21.596 1.00 9.51 167 ASP A C 1
ATOM 1351 O O . ASP A 1 187 ? -6.339 -4.557 22.426 1.00 10.18 167 ASP A O 1
ATOM 1356 N N . ILE A 1 188 ? -6.269 -5.224 20.272 1.00 9.08 168 ILE A N 1
ATOM 1357 C CA . ILE A 1 188 ? -6.548 -3.893 19.774 1.00 9.15 168 ILE A CA 1
ATOM 1358 C C . ILE A 1 188 ? -7.913 -3.443 20.267 1.00 9.24 168 ILE A C 1
ATOM 1359 O O . ILE A 1 188 ? -8.086 -2.317 20.768 1.00 9.60 168 ILE A O 1
ATOM 1364 N N . ALA A 1 189 ? -8.903 -4.321 20.146 1.00 9.50 169 ALA A N 1
ATOM 1365 C CA . ALA A 1 189 ? -10.247 -3.984 20.606 1.00 9.98 169 ALA A CA 1
ATOM 1366 C C . ALA A 1 189 ? -10.254 -3.726 22.123 1.00 9.74 169 ALA A C 1
ATOM 1367 O O . ALA A 1 189 ? -10.934 -2.804 22.570 1.00 10.66 169 ALA A O 1
ATOM 1369 N N . ASP A 1 190 ? -9.499 -4.509 22.907 1.00 9.93 170 ASP A N 1
ATOM 1370 C CA . ASP A 1 190 ? -9.439 -4.267 24.341 1.00 10.44 170 ASP A CA 1
ATOM 1371 C C . ASP A 1 190 ? -8.841 -2.888 24.648 1.00 10.89 170 ASP A C 1
ATOM 1372 O O . ASP A 1 190 ? -9.316 -2.189 25.555 1.00 11.06 170 ASP A O 1
ATOM 1377 N N . VAL A 1 191 ? -7.793 -2.484 23.931 1.00 9.89 171 VAL A N 1
ATOM 1378 C CA . VAL A 1 191 ? -7.212 -1.156 24.141 1.00 9.87 171 VAL A CA 1
ATOM 1379 C C . VAL A 1 191 ? -8.201 -0.058 23.760 1.00 10.21 171 VAL A C 1
ATOM 1380 O O . VAL A 1 191 ? -8.355 0.927 24.495 1.00 11.16 171 VAL A O 1
ATOM 1384 N N . VAL A 1 192 ? -8.899 -0.226 22.634 1.00 9.78 172 VAL A N 1
ATOM 1385 C CA . VAL A 1 192 ? -9.915 0.733 22.235 1.00 9.66 172 VAL A CA 1
ATOM 1386 C C . VAL A 1 192 ? -11.006 0.854 23.290 1.00 10.47 172 VAL A C 1
ATOM 1387 O O . VAL A 1 192 ? -11.401 1.971 23.657 1.00 11.10 172 VAL A O 1
ATOM 1391 N N . VAL A 1 193 ? -11.498 -0.281 23.784 1.00 10.48 173 VAL A N 1
ATOM 1392 C CA . VAL A 1 193 ? -12.568 -0.273 24.791 1.00 11.18 173 VAL A CA 1
ATOM 1393 C C . VAL A 1 193 ? -12.092 0.385 26.077 1.00 11.22 173 VAL A C 1
ATOM 1394 O O . VAL A 1 193 ? -12.833 1.166 26.666 1.00 12.71 173 VAL A O 1
ATOM 1398 N N . ALA A 1 194 ? -10.859 0.111 26.499 1.00 11.29 174 ALA A N 1
ATOM 1399 C CA . ALA A 1 194 ? -10.300 0.810 27.675 1.00 12.33 174 ALA A CA 1
ATOM 1400 C C . ALA A 1 194 ? -10.319 2.311 27.443 1.00 12.38 174 ALA A C 1
ATOM 1401 O O . ALA A 1 194 ? -10.728 3.099 28.305 1.00 13.42 174 ALA A O 1
ATOM 1403 N N . ALA A 1 195 ? -9.894 2.753 26.264 1.00 12.14 175 ALA A N 1
ATOM 1404 C CA . ALA A 1 195 ? -9.866 4.176 25.960 1.00 12.29 175 ALA A CA 1
ATOM 1405 C C . ALA A 1 195 ? -11.241 4.806 25.937 1.00 13.08 175 ALA A C 1
ATOM 1406 O O . ALA A 1 195 ? -11.381 5.981 26.273 1.00 17.24 175 ALA A O 1
ATOM 1408 N N . LEU A 1 196 ? -12.257 4.056 25.538 1.00 12.68 176 LEU A N 1
ATOM 1409 C CA . LEU A 1 196 ? -13.619 4.562 25.493 1.00 13.04 176 LEU A CA 1
ATOM 1410 C C . LEU A 1 196 ? -14.327 4.602 26.840 1.00 14.61 176 LEU A C 1
ATOM 1411 O O . LEU A 1 196 ? -15.341 5.304 26.968 1.00 18.91 176 LEU A O 1
ATOM 1416 N N . THR A 1 197 ? -13.841 3.828 27.807 1.00 13.54 177 THR A N 1
ATOM 1417 C CA . THR A 1 197 ? -14.651 3.538 28.992 1.00 14.20 177 THR A CA 1
ATOM 1418 C C . THR A 1 197 ? -13.966 3.806 30.324 1.00 14.36 177 THR A C 1
ATOM 1419 O O . THR A 1 197 ? -14.615 3.642 31.363 1.00 17.83 177 THR A O 1
ATOM 1423 N N . THR A 1 198 ? -12.688 4.175 30.332 1.00 13.81 178 THR A N 1
ATOM 1424 C CA . THR A 1 198 ? -11.973 4.393 31.596 1.00 14.03 178 THR A CA 1
ATOM 1425 C C . THR A 1 198 ? -11.132 5.662 31.464 1.00 14.14 178 THR A C 1
ATOM 1426 O O . THR A 1 198 ? -10.827 6.104 30.352 1.00 14.17 178 THR A O 1
ATOM 1430 N N . PRO A 1 199 ? -10.779 6.285 32.611 1.00 14.83 179 PRO A N 1
ATOM 1431 C CA . PRO A 1 199 ? -9.984 7.503 32.553 1.00 13.97 179 PRO A CA 1
ATOM 1432 C C . PRO A 1 199 ? -8.520 7.244 32.246 1.00 12.96 179 PRO A C 1
ATOM 1433 O O . PRO A 1 199 ? -7.996 6.153 32.452 1.00 15.79 179 PRO A O 1
ATOM 1437 N N . GLY A 1 200 ? -7.848 8.281 31.775 1.00 12.36 180 GLY A N 1
ATOM 1438 C CA . GLY A 1 200 ? -6.421 8.264 31.654 1.00 12.82 180 GLY A CA 1
ATOM 1439 C C . GLY A 1 200 ? -5.845 8.121 30.265 1.00 12.91 180 GLY A C 1
ATOM 1440 O O . GLY A 1 200 ? -4.609 8.081 30.133 1.00 15.25 180 GLY A O 1
ATOM 1441 N N . HIS A 1 201 ? -6.705 8.110 29.249 1.00 11.64 181 HIS A N 1
ATOM 1442 C CA . HIS A 1 201 ? -6.290 7.854 27.883 1.00 11.14 181 HIS A CA 1
ATOM 1443 C C . HIS A 1 201 ? -6.424 9.064 26.979 1.00 11.50 181 HIS A C 1
ATOM 1444 O O . HIS A 1 201 ? -6.149 8.947 25.763 1.00 11.94 181 HIS A O 1
ATOM 1451 N N . ARG A 1 202 ? -6.837 10.219 27.507 1.00 11.23 182 ARG A N 1
ATOM 1452 C CA . ARG A 1 202 ? -7.011 11.397 26.670 1.00 11.40 182 ARG A CA 1
ATOM 1453 C C . ARG A 1 202 ? -5.664 11.955 26.224 1.00 11.11 182 ARG A C 1
ATOM 1454 O O . ARG A 1 202 ? -4.779 12.182 27.034 1.00 12.13 182 ARG A O 1
ATOM 1462 N N . SER A 1 203 ? -5.527 12.151 24.905 1.00 11.53 183 SER A N 1
ATOM 1463 C CA . SER A 1 203 ? -4.294 12.537 24.238 1.00 11.60 183 SER A CA 1
ATOM 1464 C C . SER A 1 203 ? -3.201 11.494 24.291 1.00 11.31 183 SER A C 1
ATOM 1465 O O . SER A 1 203 ? -2.039 11.783 24.040 1.00 12.51 183 SER A O 1
ATOM 1468 N N . ALA A 1 204 ? -3.572 10.244 24.578 1.00 11.64 184 ALA A N 1
ATOM 1469 C CA . ALA A 1 204 ? -2.605 9.153 24.523 1.00 11.66 184 ALA A CA 1
ATOM 1470 C C . ALA A 1 204 ? -2.526 8.591 23.115 1.00 11.28 184 ALA A C 1
ATOM 1471 O O . ALA A 1 204 ? -3.534 8.527 22.398 1.00 11.64 184 ALA A O 1
ATOM 1473 N N . ALA A 1 205 ? -1.329 8.142 22.747 1.00 11.57 185 ALA A N 1
ATOM 1474 C CA . ALA A 1 205 ? -1.093 7.471 21.493 1.00 11.46 185 ALA A CA 1
ATOM 1475 C C . ALA A 1 205 ? -0.319 6.204 21.792 1.00 13.04 185 ALA A C 1
ATOM 1476 O O . ALA A 1 205 ? 0.828 6.256 22.225 1.00 17.90 185 ALA A O 1
ATOM 1478 N N . TYR A 1 206 ? -0.968 5.063 21.570 1.00 10.89 186 TYR A N 1
ATOM 1479 C CA . TYR A 1 206 ? -0.461 3.759 22.003 1.00 11.20 186 TYR A CA 1
ATOM 1480 C C . TYR A 1 206 ? 0.090 2.987 20.813 1.00 11.31 186 TYR A C 1
ATOM 1481 O O . TYR A 1 206 ? -0.672 2.570 19.938 1.00 12.24 186 TYR A O 1
ATOM 1490 N N . ALA A 1 207 ? 1.395 2.733 20.814 1.00 11.17 187 ALA A N 1
ATOM 1491 C CA . ALA A 1 207 ? 2.047 1.900 19.818 1.00 11.37 187 ALA A CA 1
ATOM 1492 C C . ALA A 1 207 ? 1.936 0.459 20.279 1.00 11.44 187 ALA A C 1
ATOM 1493 O O . ALA A 1 207 ? 2.456 0.088 21.336 1.00 13.68 187 ALA A O 1
ATOM 1495 N N . LEU A 1 208 ? 1.195 -0.347 19.528 1.00 10.86 188 LEU A N 1
ATOM 1496 C CA . LEU A 1 208 ? 0.910 -1.739 19.956 1.00 11.08 188 LEU A CA 1
ATOM 1497 C C . LEU A 1 208 ? 1.699 -2.702 19.119 1.00 11.12 188 LEU A C 1
ATOM 1498 O O . LEU A 1 208 ? 1.689 -2.613 17.878 1.00 12.77 188 LEU A O 1
ATOM 1503 N N . THR A 1 209 ? 2.313 -3.679 19.776 1.00 10.95 189 THR A N 1
ATOM 1504 C CA . THR A 1 209 ? 2.834 -4.858 19.125 1.00 10.52 189 THR A CA 1
ATOM 1505 C C . THR A 1 209 ? 2.323 -6.096 19.829 1.00 9.84 189 THR A C 1
ATOM 1506 O O . THR A 1 209 ? 1.887 -6.042 20.983 1.00 10.73 189 THR A O 1
ATOM 1510 N N . GLY A 1 210 ? 2.416 -7.218 19.136 1.00 9.84 190 GLY A N 1
ATOM 1511 C CA . GLY A 1 210 ? 2.283 -8.489 19.841 1.00 9.64 190 GLY A CA 1
ATOM 1512 C C . GLY A 1 210 ? 3.469 -8.743 20.758 1.00 9.64 190 GLY A C 1
ATOM 1513 O O . GLY A 1 210 ? 4.379 -7.928 20.858 1.00 10.71 190 GLY A O 1
ATOM 1514 N N . PRO A 1 211 ? 3.474 -9.893 21.415 1.00 9.68 191 PRO A N 1
ATOM 1515 C CA . PRO A 1 211 ? 4.489 -10.172 22.437 1.00 9.90 191 PRO A CA 1
ATOM 1516 C C . PRO A 1 211 ? 5.784 -10.767 21.892 1.00 10.25 191 PRO A C 1
ATOM 1517 O O . PRO A 1 211 ? 6.682 -11.035 22.693 1.00 11.85 191 PRO A O 1
ATOM 1521 N N . GLU A 1 212 ? 5.886 -10.980 20.578 1.00 10.03 192 GLU A N 1
ATOM 1522 C CA . GLU A 1 212 ? 7.084 -11.612 20.035 1.00 10.48 192 GLU A CA 1
ATOM 1523 C C . GLU A 1 212 ? 7.303 -11.190 18.602 1.00 9.80 192 GLU A C 1
ATOM 1524 O O . GLU A 1 212 ? 6.367 -11.160 17.797 1.00 10.04 192 GLU A O 1
ATOM 1530 N N . THR A 1 213 ? 8.551 -10.884 18.271 1.00 9.78 193 THR A N 1
ATOM 1531 C CA . THR A 1 213 ? 8.904 -10.657 16.872 1.00 9.93 193 THR A CA 1
ATOM 1532 C C . THR A 1 213 ? 9.139 -11.997 16.211 1.00 10.38 193 THR A C 1
ATOM 1533 O O . THR A 1 213 ? 9.827 -12.862 16.764 1.00 11.35 193 THR A O 1
ATOM 1537 N N . LEU A 1 214 ? 8.528 -12.187 15.041 1.00 9.56 194 LEU A N 1
ATOM 1538 C CA . LEU A 1 214 ? 8.497 -13.464 14.344 1.00 10.24 194 LEU A CA 1
ATOM 1539 C C . LEU A 1 214 ? 8.715 -13.218 12.866 1.00 10.00 194 LEU A C 1
ATOM 1540 O O . LEU A 1 214 ? 8.158 -12.269 12.300 1.00 10.93 194 LEU A O 1
ATOM 1545 N N . THR A 1 215 ? 9.442 -14.118 12.212 1.00 9.97 195 THR A N 1
ATOM 1546 C CA . THR A 1 215 ? 9.544 -14.031 10.762 1.00 10.52 195 THR A CA 1
ATOM 1547 C C . THR A 1 215 ? 8.257 -14.509 10.105 1.00 10.32 195 THR A C 1
ATOM 1548 O O . THR A 1 215 ? 7.423 -15.191 10.719 1.00 10.32 195 THR A O 1
ATOM 1552 N N A GLN A 1 216 ? 8.101 -14.183 8.825 0.50 10.36 196 GLN A N 1
ATOM 1553 N N B GLN A 1 216 ? 8.102 -14.177 8.826 0.50 10.29 196 GLN A N 1
ATOM 1554 C CA A GLN A 1 216 ? 6.967 -14.694 8.059 0.50 10.83 196 GLN A CA 1
ATOM 1555 C CA B GLN A 1 216 ? 6.978 -14.691 8.049 0.50 10.70 196 GLN A CA 1
ATOM 1556 C C A GLN A 1 216 ? 6.930 -16.226 8.075 0.50 10.48 196 GLN A C 1
ATOM 1557 C C B GLN A 1 216 ? 6.932 -16.221 8.074 0.50 10.54 196 GLN A C 1
ATOM 1558 O O A GLN A 1 216 ? 5.890 -16.817 8.315 0.50 10.69 196 GLN A O 1
ATOM 1559 O O B GLN A 1 216 ? 5.889 -16.806 8.317 0.50 10.98 196 GLN A O 1
ATOM 1570 N N . ALA A 1 217 ? 8.072 -16.849 7.834 1.00 10.75 197 ALA A N 1
ATOM 1571 C CA . ALA A 1 217 ? 8.159 -18.308 7.870 1.00 11.26 197 ALA A CA 1
ATOM 1572 C C . ALA A 1 217 ? 7.779 -18.869 9.237 1.00 10.98 197 ALA A C 1
ATOM 1573 O O . ALA A 1 217 ? 7.136 -19.910 9.310 1.00 11.98 197 ALA A O 1
ATOM 1575 N N . GLU A 1 218 ? 8.218 -18.206 10.319 1.00 10.62 198 GLU A N 1
ATOM 1576 C CA . GLU A 1 218 ? 7.849 -18.647 11.662 1.00 11.29 198 GLU A CA 1
ATOM 1577 C C . GLU A 1 218 ? 6.348 -18.561 11.900 1.00 10.77 198 GLU A C 1
ATOM 1578 O O . GLU A 1 218 ? 5.766 -19.433 12.542 1.00 11.47 198 GLU A O 1
ATOM 1584 N N . GLN A 1 219 ? 5.727 -17.512 11.380 1.00 10.02 199 GLN A N 1
ATOM 1585 C CA . GLN A 1 219 ? 4.281 -17.390 11.486 1.00 10.14 199 GLN A CA 1
ATOM 1586 C C . GLN A 1 219 ? 3.560 -18.509 10.744 1.00 9.73 199 GLN A C 1
ATOM 1587 O O . GLN A 1 219 ? 2.618 -19.110 11.262 1.00 10.56 199 GLN A O 1
ATOM 1593 N N . VAL A 1 220 ? 4.005 -18.792 9.530 1.00 10.31 200 VAL A N 1
ATOM 1594 C CA . VAL A 1 220 ? 3.455 -19.911 8.779 1.00 10.38 200 VAL A CA 1
ATOM 1595 C C . VAL A 1 220 ? 3.572 -21.217 9.580 1.00 10.67 200 VAL A C 1
ATOM 1596 O O . VAL A 1 220 ? 2.627 -22.000 9.675 1.00 11.30 200 VAL A O 1
ATOM 1600 N N . ALA A 1 221 ? 4.765 -21.450 10.132 1.00 10.63 201 ALA A N 1
ATOM 1601 C CA . ALA A 1 221 ? 5.007 -22.655 10.907 1.00 11.43 201 ALA A CA 1
ATOM 1602 C C . ALA A 1 221 ? 4.099 -22.743 12.131 1.00 11.52 201 ALA A C 1
ATOM 1603 O O . ALA A 1 221 ? 3.605 -23.823 12.463 1.00 12.52 201 ALA A O 1
ATOM 1605 N N . LEU A 1 222 ? 3.848 -21.621 12.804 1.00 10.70 202 LEU A N 1
ATOM 1606 C CA . LEU A 1 222 ? 2.980 -21.602 13.968 1.00 10.44 202 LEU A CA 1
ATOM 1607 C C . LEU A 1 222 ? 1.527 -21.926 13.602 1.00 10.35 202 LEU A C 1
ATOM 1608 O O . LEU A 1 222 ? 0.817 -22.596 14.372 1.00 12.03 202 LEU A O 1
ATOM 1613 N N . ILE A 1 223 ? 1.067 -21.453 12.434 1.00 10.86 203 ILE A N 1
ATOM 1614 C CA . ILE A 1 223 ? -0.244 -21.835 11.943 1.00 10.95 203 ILE A CA 1
ATOM 1615 C C . ILE A 1 223 ? -0.266 -23.358 11.719 1.00 12.26 203 ILE A C 1
ATOM 1616 O O . ILE A 1 223 ? -1.220 -24.044 12.107 1.00 12.75 203 ILE A O 1
ATOM 1621 N N . GLY A 1 224 ? 0.790 -23.882 11.112 1.00 11.99 204 GLY A N 1
ATOM 1622 C CA . GLY A 1 224 ? 0.884 -25.337 10.975 1.00 13.25 204 GLY A CA 1
ATOM 1623 C C . GLY A 1 224 ? 0.784 -26.052 12.315 1.00 13.77 204 GLY A C 1
ATOM 1624 O O . GLY A 1 224 ? 0.111 -27.088 12.424 1.00 16.03 204 GLY A O 1
ATOM 1625 N N . GLU A 1 225 ? 1.469 -25.540 13.336 1.00 14.10 205 GLU A N 1
ATOM 1626 C CA . GLU A 1 225 ? 1.414 -26.133 14.671 1.00 15.01 205 GLU A CA 1
ATOM 1627 C C . GLU A 1 225 ? -0.029 -26.149 15.184 1.00 14.95 205 GLU A C 1
ATOM 1628 O O . GLU A 1 225 ? -0.454 -27.136 15.798 1.00 18.35 205 GLU A O 1
ATOM 1634 N N . ALA A 1 226 ? -0.799 -25.101 14.926 1.00 14.28 206 ALA A N 1
ATOM 1635 C CA . ALA A 1 226 ? -2.211 -25.073 15.300 1.00 15.26 206 ALA A CA 1
ATOM 1636 C C . ALA A 1 226 ? -3.046 -26.148 14.592 1.00 14.40 206 ALA A C 1
ATOM 1637 O O . ALA A 1 226 ? -4.075 -26.597 15.099 1.00 18.15 206 ALA A O 1
ATOM 1639 N N . LEU A 1 227 ? -2.602 -26.556 13.403 1.00 14.86 207 LEU A N 1
ATOM 1640 C CA . LEU A 1 227 ? -3.256 -27.562 12.574 1.00 15.81 207 LEU A CA 1
ATOM 1641 C C . LEU A 1 227 ? -2.728 -28.984 12.778 1.00 16.34 207 LEU A C 1
ATOM 1642 O O . LEU A 1 227 ? -3.300 -29.932 12.238 1.00 18.30 207 LEU A O 1
ATOM 1647 N N . GLY A 1 228 ? -1.626 -29.141 13.501 1.00 16.29 208 GLY A N 1
ATOM 1648 C CA . GLY A 1 228 ? -0.925 -30.429 13.618 1.00 17.32 208 GLY A CA 1
ATOM 1649 C C . GLY A 1 228 ? -0.155 -30.884 12.394 1.00 17.31 208 GLY A C 1
ATOM 1650 O O . GLY A 1 228 ? 0.032 -32.083 12.201 1.00 20.90 208 GLY A O 1
ATOM 1651 N N A ARG A 1 229 ? 0.294 -29.934 11.573 0.50 16.51 209 ARG A N 1
ATOM 1652 N N B ARG A 1 229 ? 0.303 -29.917 11.601 0.50 16.96 209 ARG A N 1
ATOM 1653 C CA A ARG A 1 229 ? 0.938 -30.181 10.278 0.50 18.60 209 ARG A CA 1
ATOM 1654 C CA B ARG A 1 229 ? 0.960 -30.118 10.314 0.50 19.24 209 ARG A CA 1
ATOM 1655 C C A ARG A 1 229 ? 2.159 -29.277 10.135 0.50 17.45 209 ARG A C 1
ATOM 1656 C C B ARG A 1 229 ? 2.252 -29.325 10.288 0.50 17.38 209 ARG A C 1
ATOM 1657 O O A ARG A 1 229 ? 2.120 -28.136 10.553 0.50 23.38 209 ARG A O 1
ATOM 1658 O O B ARG A 1 229 ? 2.372 -28.318 10.974 0.50 21.60 209 ARG A O 1
ATOM 1673 N N . ALA A 1 230 ? 3.193 -29.758 9.469 1.00 16.70 210 ALA A N 1
ATOM 1674 C CA . ALA A 1 230 ? 4.408 -28.984 9.185 1.00 16.89 210 ALA A CA 1
ATOM 1675 C C . ALA A 1 230 ? 4.116 -28.204 7.917 1.00 16.58 210 ALA A C 1
ATOM 1676 O O . ALA A 1 230 ? 4.009 -28.787 6.859 1.00 23.51 210 ALA A O 1
ATOM 1678 N N . VAL A 1 231 ? 3.999 -26.893 8.018 1.00 13.43 211 VAL A N 1
ATOM 1679 C CA . VAL A 1 231 ? 3.729 -26.033 6.870 1.00 12.51 211 VAL A CA 1
ATOM 1680 C C . VAL A 1 231 ? 4.989 -25.210 6.650 1.00 12.43 211 VAL A C 1
ATOM 1681 O O . VAL A 1 231 ? 5.470 -24.547 7.569 1.00 13.73 211 VAL A O 1
ATOM 1685 N N . ARG A 1 232 ? 5.521 -25.284 5.431 1.00 13.52 212 ARG A N 1
ATOM 1686 C CA . ARG A 1 232 ? 6.772 -24.672 5.050 1.00 14.50 212 ARG A CA 1
ATOM 1687 C C . ARG A 1 232 ? 6.509 -23.412 4.236 1.00 12.82 212 ARG A C 1
ATOM 1688 O O . ARG A 1 232 ? 5.401 -23.163 3.754 1.00 12.96 212 ARG A O 1
ATOM 1692 N N A CYS A 1 233 ? 7.561 -22.645 4.049 0.70 12.54 213 CYS A N 1
ATOM 1693 N N B CYS A 1 233 ? 7.581 -22.636 4.110 0.30 12.82 213 CYS A N 1
ATOM 1694 C CA A CYS A 1 233 ? 7.521 -21.383 3.379 0.70 13.66 213 CYS A CA 1
ATOM 1695 C CA B CYS A 1 233 ? 7.630 -21.441 3.305 0.30 13.94 213 CYS A CA 1
ATOM 1696 C C A CYS A 1 233 ? 8.660 -21.391 2.341 0.70 15.37 213 CYS A C 1
ATOM 1697 C C B CYS A 1 233 ? 8.672 -21.529 2.255 0.30 14.96 213 CYS A C 1
ATOM 1698 O O A CYS A 1 233 ? 9.750 -21.923 2.607 0.70 18.60 213 CYS A O 1
ATOM 1699 O O B CYS A 1 233 ? 9.726 -22.132 2.453 0.30 19.74 213 CYS A O 1
ATOM 1704 N N . GLU A 1 234 ? 8.392 -20.864 1.153 1.00 12.68 214 GLU A N 1
ATOM 1705 C CA . GLU A 1 234 ? 9.403 -20.689 0.100 1.00 12.57 214 GLU A CA 1
ATOM 1706 C C . GLU A 1 234 ? 9.320 -19.259 -0.416 1.00 12.95 214 GLU A C 1
ATOM 1707 O O . GLU A 1 234 ? 8.280 -18.631 -0.362 1.00 13.01 214 GLU A O 1
ATOM 1713 N N . ARG A 1 235 ? 10.436 -18.763 -0.922 1.00 12.94 215 ARG A N 1
ATOM 1714 C CA . ARG A 1 235 ? 10.495 -17.436 -1.448 1.00 13.45 215 ARG A CA 1
ATOM 1715 C C . ARG A 1 235 ? 9.780 -17.338 -2.802 1.00 13.91 215 ARG A C 1
ATOM 1716 O O . ARG A 1 235 ? 9.809 -18.284 -3.589 1.00 17.84 215 ARG A O 1
ATOM 1724 N N A MET A 1 236 ? 9.137 -16.209 -3.058 0.50 13.28 216 MET A N 1
ATOM 1725 N N B MET A 1 236 ? 9.125 -16.205 -3.046 0.50 13.28 216 MET A N 1
ATOM 1726 C CA A MET A 1 236 ? 8.699 -15.865 -4.392 0.50 13.95 216 MET A CA 1
ATOM 1727 C CA B MET A 1 236 ? 8.616 -15.818 -4.359 0.50 13.26 216 MET A CA 1
ATOM 1728 C C A MET A 1 236 ? 9.359 -14.569 -4.808 0.50 14.99 216 MET A C 1
ATOM 1729 C C B MET A 1 236 ? 9.345 -14.557 -4.801 0.50 14.86 216 MET A C 1
ATOM 1730 O O A MET A 1 236 ? 9.710 -13.744 -3.961 0.50 15.08 216 MET A O 1
ATOM 1731 O O B MET A 1 236 ? 9.727 -13.739 -3.962 0.50 15.05 216 MET A O 1
ATOM 1740 N N . PRO A 1 237 ? 9.512 -14.362 -6.117 1.00 14.69 217 PRO A N 1
ATOM 1741 C CA . PRO A 1 237 ? 10.057 -13.090 -6.571 1.00 15.96 217 PRO A CA 1
ATOM 1742 C C . PRO A 1 237 ? 9.190 -11.903 -6.203 1.00 15.96 217 PRO A C 1
ATOM 1743 O O . PRO A 1 237 ? 7.980 -12.023 -6.080 1.00 15.57 217 PRO A O 1
ATOM 1747 N N A GLU A 1 238 ? 9.812 -10.737 -6.064 0.50 17.03 218 GLU A N 1
ATOM 1748 N N B GLU A 1 238 ? 9.826 -10.743 -6.082 0.50 17.35 218 GLU A N 1
ATOM 1749 C CA A GLU A 1 238 ? 9.081 -9.513 -5.731 0.50 18.52 218 GLU A CA 1
ATOM 1750 C CA B GLU A 1 238 ? 9.135 -9.497 -5.768 0.50 19.69 218 GLU A CA 1
ATOM 1751 C C A GLU A 1 238 ? 7.957 -9.181 -6.706 0.50 18.46 218 GLU A C 1
ATOM 1752 C C B GLU A 1 238 ? 7.971 -9.198 -6.702 0.50 18.45 218 GLU A C 1
ATOM 1753 O O A GLU A 1 238 ? 6.903 -8.721 -6.276 0.50 19.05 218 GLU A O 1
ATOM 1754 O O B GLU A 1 238 ? 6.912 -8.778 -6.245 0.50 19.45 218 GLU A O 1
ATOM 1765 N N . GLN A 1 239 ? 8.165 -9.403 -8.007 1.00 17.96 219 GLN A N 1
ATOM 1766 C CA . GLN A 1 239 ? 7.113 -9.093 -8.986 1.00 19.87 219 GLN A CA 1
ATOM 1767 C C . GLN A 1 239 ? 5.855 -9.923 -8.742 1.00 16.36 219 GLN A C 1
ATOM 1768 O O . GLN A 1 239 ? 4.735 -9.430 -8.890 1.00 18.05 219 GLN A O 1
ATOM 1774 N N . GLU A 1 240 ? 6.043 -11.197 -8.368 1.00 16.73 220 GLU A N 1
ATOM 1775 C CA . GLU A 1 240 ? 4.923 -12.069 -8.059 1.00 15.53 220 GLU A CA 1
ATOM 1776 C C . GLU A 1 240 ? 4.197 -11.547 -6.805 1.00 14.47 220 GLU A C 1
ATOM 1777 O O . GLU A 1 240 ? 2.953 -11.494 -6.740 1.00 16.48 220 GLU A O 1
ATOM 1783 N N . ALA A 1 241 ? 4.978 -11.189 -5.786 1.00 14.13 221 ALA A N 1
ATOM 1784 C CA . ALA A 1 241 ? 4.392 -10.654 -4.536 1.00 15.10 221 ALA A CA 1
ATOM 1785 C C . ALA A 1 241 ? 3.635 -9.356 -4.796 1.00 16.43 221 ALA A C 1
ATOM 1786 O O . ALA A 1 241 ? 2.563 -9.132 -4.236 1.00 16.85 221 ALA A O 1
ATOM 1788 N N . ARG A 1 242 ? 4.188 -8.527 -5.665 1.00 16.06 222 ARG A N 1
ATOM 1789 C CA . ARG A 1 242 ? 3.525 -7.296 -6.036 1.00 16.96 222 ARG A CA 1
ATOM 1790 C C . ARG A 1 242 ? 2.161 -7.561 -6.662 1.00 17.96 222 ARG A C 1
ATOM 1791 O O . ARG A 1 242 ? 1.173 -6.912 -6.320 1.00 18.69 222 ARG A O 1
ATOM 1799 N N . ALA A 1 243 ? 2.091 -8.517 -7.590 1.00 18.57 223 ALA A N 1
ATOM 1800 C CA . ALA A 1 243 ? 0.808 -8.837 -8.221 1.00 19.74 223 ALA A CA 1
ATOM 1801 C C . ALA A 1 243 ? -0.229 -9.313 -7.196 1.00 19.69 223 ALA A C 1
ATOM 1802 O O . ALA A 1 243 ? -1.401 -8.939 -7.267 1.00 23.86 223 ALA A O 1
ATOM 1804 N N . VAL A 1 244 ? 0.200 -10.129 -6.240 1.00 19.43 224 VAL A N 1
ATOM 1805 C CA . VAL A 1 244 ? -0.681 -10.641 -5.194 1.00 20.56 224 VAL A CA 1
ATOM 1806 C C . VAL A 1 244 ? -1.198 -9.489 -4.329 1.00 19.93 224 VAL A C 1
ATOM 1807 O O . VAL A 1 244 ? -2.405 -9.347 -4.125 1.00 22.89 224 VAL A O 1
ATOM 1811 N N . LEU A 1 245 ? -0.283 -8.653 -3.851 1.00 18.19 225 LEU A N 1
ATOM 1812 C CA . LEU A 1 245 ? -0.625 -7.563 -2.968 1.00 18.60 225 LEU A CA 1
ATOM 1813 C C . LEU A 1 245 ? -1.496 -6.502 -3.632 1.00 19.34 225 LEU A C 1
ATOM 1814 O O . LEU A 1 245 ? -2.342 -5.881 -2.956 1.00 21.19 225 LEU A O 1
ATOM 1819 N N . GLU A 1 246 ? -1.310 -6.318 -4.933 1.00 17.71 226 GLU A N 1
ATOM 1820 C CA . GLU A 1 246 ? -2.120 -5.359 -5.696 1.00 21.81 226 GLU A CA 1
ATOM 1821 C C . GLU A 1 246 ? -3.567 -5.808 -5.839 1.00 25.54 226 GLU A C 1
ATOM 1822 O O 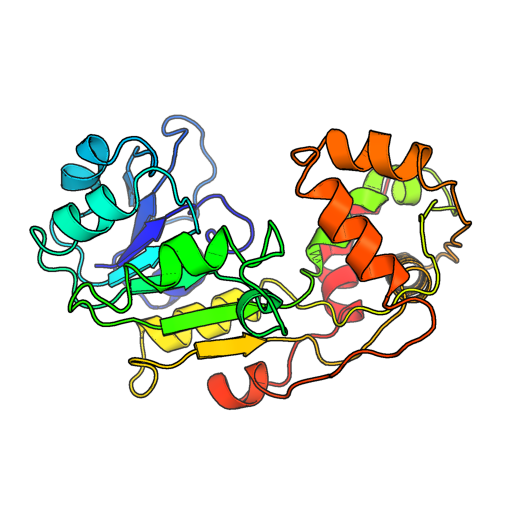. GLU A 1 246 ? -4.425 -4.998 -6.185 1.00 27.08 226 GLU A O 1
ATOM 1828 N N . GLY A 1 247 ? -3.862 -7.073 -5.533 1.00 22.13 227 GLY A N 1
ATOM 1829 C CA . GLY A 1 247 ? -5.242 -7.505 -5.384 1.00 24.89 227 GLY A CA 1
ATOM 1830 C C . GLY A 1 247 ? -5.957 -6.935 -4.163 1.00 25.31 227 GLY A C 1
ATOM 1831 O O . GLY A 1 247 ? -7.188 -6.854 -4.169 1.00 32.60 227 GLY A O 1
ATOM 1832 N N . LEU A 1 248 ? -5.188 -6.553 -3.134 1.00 24.10 228 LEU A N 1
ATOM 1833 C CA A LEU A 1 248 ? -5.710 -6.009 -1.882 0.50 22.52 228 LEU A CA 1
ATOM 1834 C CA B LEU A 1 248 ? -5.714 -6.007 -1.879 0.50 24.95 228 LEU A CA 1
ATOM 1835 C C . LEU A 1 248 ? -5.538 -4.502 -1.768 1.00 24.83 228 LEU A C 1
ATOM 1836 O O . LEU A 1 248 ? -6.362 -3.828 -1.138 1.00 29.15 228 LEU A O 1
ATOM 1845 N N . TYR A 1 249 ? -4.448 -3.973 -2.333 1.00 24.21 229 TYR A N 1
ATOM 1846 C CA . TYR A 1 249 ? -3.996 -2.631 -2.007 1.00 22.87 229 TYR A CA 1
ATOM 1847 C C . TYR A 1 249 ? -3.582 -1.858 -3.231 1.00 20.92 229 TYR A C 1
ATOM 1848 O O . TYR A 1 249 ? -3.167 -2.450 -4.216 1.00 23.58 229 TYR A O 1
ATOM 1857 N N . PRO A 1 250 ? -3.654 -0.515 -3.160 1.00 22.59 230 PRO A N 1
ATOM 1858 C CA . PRO A 1 250 ? -3.089 0.343 -4.202 1.00 24.15 230 PRO A CA 1
ATOM 1859 C C . PRO A 1 250 ? -1.596 0.132 -4.367 1.00 21.94 230 PRO A C 1
ATOM 1860 O O . PRO A 1 250 ? -0.908 -0.235 -3.410 1.00 20.66 230 PRO A O 1
ATOM 1864 N N . ALA A 1 251 ? -1.099 0.375 -5.580 1.00 26.34 231 ALA A N 1
ATOM 1865 C CA . ALA A 1 251 ? 0.321 0.178 -5.905 1.00 25.97 231 ALA A CA 1
ATOM 1866 C C . ALA A 1 251 ? 1.301 0.842 -4.930 1.00 25.71 231 ALA A C 1
ATOM 1867 O O . ALA A 1 251 ? 2.313 0.234 -4.559 1.00 22.81 231 ALA A O 1
ATOM 1869 N N A GLU A 1 252 ? 0.979 2.076 -4.543 0.50 24.69 232 GLU A N 1
ATOM 1870 N N B GLU A 1 252 ? 1.018 2.076 -4.503 0.50 24.24 232 GLU A N 1
ATOM 1871 C CA A GLU A 1 252 ? 1.755 2.864 -3.583 0.50 26.97 232 GLU A CA 1
ATOM 1872 C CA B GLU A 1 252 ? 1.914 2.783 -3.567 0.50 25.43 232 GLU A CA 1
ATOM 1873 C C A GLU A 1 252 ? 1.936 2.145 -2.236 0.50 20.27 232 GLU A C 1
ATOM 1874 C C B GLU A 1 252 ? 1.982 2.093 -2.207 0.50 19.14 232 GLU A C 1
ATOM 1875 O O A GLU A 1 252 ? 3.025 2.171 -1.642 0.50 22.34 232 GLU A O 1
ATOM 1876 O O B GLU A 1 252 ? 3.038 2.108 -1.553 0.50 21.08 232 GLU A O 1
ATOM 1887 N N . VAL A 1 253 ? 0.861 1.512 -1.778 1.00 20.32 233 VAL A N 1
ATOM 1888 C CA . VAL A 1 253 ? 0.841 0.765 -0.531 1.00 19.24 233 VAL A CA 1
ATOM 1889 C C . VAL A 1 253 ? 1.633 -0.533 -0.681 1.00 17.49 233 VAL A C 1
ATOM 1890 O O . VAL A 1 253 ? 2.391 -0.902 0.210 1.00 18.81 233 VAL A O 1
ATOM 1894 N N . VAL A 1 254 ? 1.463 -1.213 -1.816 1.00 17.48 234 VAL A N 1
ATOM 1895 C CA . VAL A 1 254 ? 2.218 -2.436 -2.093 1.00 17.32 234 VAL A CA 1
ATOM 1896 C C . VAL A 1 254 ? 3.723 -2.126 -2.060 1.00 17.41 234 VAL A C 1
A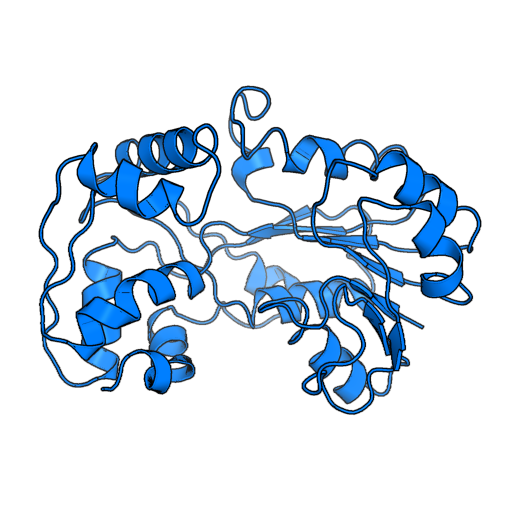TOM 1897 O O . VAL A 1 254 ? 4.482 -2.871 -1.448 1.00 17.69 234 VAL A O 1
ATOM 1901 N N . ASP A 1 255 ? 4.148 -1.024 -2.668 1.00 18.65 235 ASP A N 1
ATOM 1902 C CA . ASP A 1 255 ? 5.550 -0.660 -2.644 1.00 20.44 235 ASP A C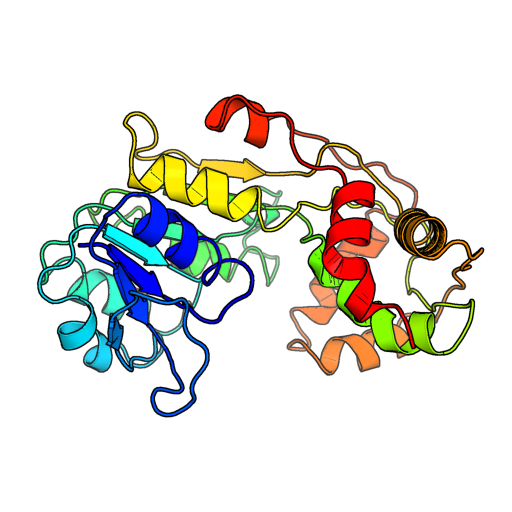A 1
ATOM 1903 C C . ASP A 1 255 ? 6.065 -0.415 -1.224 1.00 18.38 235 ASP A C 1
ATOM 1904 O O . ASP A 1 255 ? 7.167 -0.839 -0.881 1.00 18.20 235 ASP A O 1
ATOM 1909 N N . ALA A 1 256 ? 5.251 0.216 -0.394 1.00 17.58 236 ALA A N 1
ATOM 1910 C CA . ALA A 1 256 ? 5.635 0.475 0.989 1.00 16.90 236 ALA A CA 1
ATOM 1911 C C . ALA A 1 256 ? 5.747 -0.829 1.779 1.00 16.71 236 ALA A C 1
ATOM 1912 O O . ALA A 1 256 ? 6.671 -1.003 2.584 1.00 16.24 236 ALA A O 1
ATOM 1914 N N . ILE A 1 257 ? 4.772 -1.716 1.593 1.00 15.47 237 ILE A N 1
ATOM 1915 C CA . ILE A 1 257 ? 4.787 -3.008 2.305 1.00 14.53 237 ILE A CA 1
ATOM 1916 C C . ILE A 1 257 ? 6.046 -3.798 1.941 1.00 14.28 237 ILE A C 1
ATOM 1917 O O . ILE A 1 257 ? 6.753 -4.294 2.826 1.00 15.50 237 ILE A O 1
ATOM 1922 N N . LEU A 1 258 ? 6.335 -3.886 0.648 1.00 15.30 238 LEU A N 1
ATOM 1923 C CA . LEU A 1 258 ? 7.509 -4.651 0.204 1.00 16.61 238 LEU A CA 1
ATOM 1924 C C . LEU A 1 258 ? 8.811 -4.024 0.655 1.00 15.88 238 LEU A C 1
ATOM 1925 O O . LEU A 1 258 ? 9.732 -4.733 1.062 1.00 17.17 238 LEU A O 1
ATOM 1930 N N . ALA A 1 259 ? 8.896 -2.692 0.626 1.00 16.47 239 ALA A N 1
ATOM 1931 C CA . ALA A 1 259 ? 10.096 -2.019 1.151 1.00 17.53 239 ALA A CA 1
ATOM 1932 C C . ALA A 1 259 ? 10.277 -2.260 2.640 1.00 16.34 239 ALA A C 1
ATOM 1933 O O . ALA A 1 259 ? 11.385 -2.509 3.100 1.00 19.09 239 ALA A O 1
ATOM 1935 N N . GLY A 1 260 ? 9.180 -2.237 3.388 1.00 17.02 240 GLY A N 1
ATOM 1936 C CA . GLY A 1 260 ? 9.241 -2.464 4.821 1.00 18.12 240 GLY A CA 1
ATOM 1937 C C . GLY A 1 260 ? 9.657 -3.885 5.164 1.00 17.73 240 GLY A C 1
ATOM 1938 O O . GLY A 1 260 ? 10.458 -4.093 6.062 1.00 18.14 240 GLY A O 1
ATOM 1939 N N . GLN A 1 261 ? 9.131 -4.858 4.423 1.00 15.62 241 GLN A N 1
ATOM 1940 C CA . GLN A 1 261 ? 9.536 -6.252 4.605 1.00 15.23 241 GLN A CA 1
ATOM 1941 C C . GLN A 1 261 ? 10.984 -6.473 4.253 1.00 15.65 241 GLN A C 1
ATOM 1942 O O . GLN A 1 261 ? 11.692 -7.129 5.010 1.00 16.15 241 GLN A O 1
ATOM 1948 N N . ALA A 1 262 ? 11.441 -5.874 3.160 1.00 15.76 242 ALA A N 1
ATOM 1949 C CA . ALA A 1 262 ? 12.832 -6.003 2.760 1.00 17.20 242 ALA A CA 1
ATOM 1950 C C . ALA A 1 262 ? 13.723 -5.455 3.867 1.00 16.68 242 ALA A C 1
ATOM 1951 O O . ALA A 1 262 ? 14.726 -6.101 4.223 1.00 18.45 242 ALA A O 1
ATOM 1953 N N . ALA A 1 263 ? 13.328 -4.336 4.486 1.00 15.84 243 ALA A N 1
ATOM 1954 C CA . ALA A 1 263 ? 14.119 -3.736 5.574 1.00 17.40 243 ALA A CA 1
ATOM 1955 C C . ALA A 1 263 ? 14.149 -4.588 6.831 1.00 16.74 243 ALA A C 1
ATOM 1956 O O . ALA A 1 263 ? 15.072 -4.468 7.640 1.00 19.82 243 ALA A O 1
ATOM 1958 N N . ARG A 1 264 ? 13.126 -5.432 7.008 1.00 14.59 244 ARG A N 1
ATOM 1959 C CA A ARG A 1 264 ? 13.050 -6.279 8.194 0.50 15.09 244 ARG A CA 1
ATOM 1960 C CA B ARG A 1 264 ? 12.994 -6.300 8.173 0.50 14.14 244 ARG A CA 1
ATOM 1961 C C . ARG A 1 264 ? 13.571 -7.692 7.952 1.00 13.44 244 ARG A C 1
ATOM 1962 O O . ARG A 1 264 ? 13.549 -8.508 8.866 1.00 13.20 244 ARG A O 1
ATOM 1977 N N . ASP A 1 265 ? 14.100 -7.982 6.748 1.00 14.09 245 ASP A N 1
ATOM 1978 C CA . ASP A 1 265 ? 14.618 -9.308 6.443 1.00 13.80 245 ASP A CA 1
ATOM 1979 C C . ASP A 1 265 ? 15.853 -9.574 7.298 1.00 13.65 245 ASP A C 1
ATOM 1980 O O . ASP A 1 265 ? 16.870 -8.871 7.182 1.00 16.53 245 ASP A O 1
ATOM 1985 N N . GLY A 1 266 ? 15.738 -10.548 8.188 1.00 13.92 246 GLY A N 1
ATOM 1986 C CA . GLY A 1 266 ? 16.835 -10.891 9.080 1.00 14.56 246 GLY A CA 1
ATOM 1987 C C . GLY A 1 266 ? 17.064 -9.910 10.219 1.00 14.95 246 GLY A C 1
ATOM 1988 O O . GLY A 1 266 ? 18.082 -9.999 10.895 1.00 18.13 246 GLY A O 1
ATOM 1989 N N . ARG A 1 267 ? 16.128 -8.998 10.477 1.00 14.14 247 ARG A N 1
ATOM 1990 C CA . ARG A 1 267 ? 16.295 -7.942 11.470 1.00 14.30 247 ARG A CA 1
ATOM 1991 C C . ARG A 1 267 ? 15.098 -7.918 12.432 1.00 13.45 247 ARG A C 1
ATOM 1992 O O . ARG A 1 267 ? 14.065 -7.336 12.113 1.00 14.73 247 ARG A O 1
ATOM 2000 N N . PRO A 1 268 ? 15.232 -8.577 13.576 1.00 13.68 248 PRO A N 1
ATOM 2001 C CA . PRO A 1 268 ? 14.181 -8.606 14.569 1.00 13.67 248 PRO A CA 1
ATOM 2002 C C . PRO A 1 268 ? 13.646 -7.236 14.879 1.00 15.45 248 PRO A C 1
ATOM 2003 O O . PRO A 1 268 ? 14.428 -6.274 15.018 1.00 18.53 248 PRO A O 1
ATOM 2007 N N . ALA A 1 269 ? 12.323 -7.156 15.040 1.00 14.91 249 ALA A N 1
ATOM 2008 C CA . ALA A 1 269 ? 11.635 -5.912 15.293 1.00 17.23 249 ALA A CA 1
ATOM 2009 C C . ALA A 1 269 ? 11.424 -5.747 16.788 1.00 17.18 249 ALA A C 1
ATOM 2010 O O . ALA A 1 269 ? 11.510 -6.708 17.574 1.00 16.24 249 ALA A O 1
ATOM 2012 N N . GLU A 1 270 ? 11.115 -4.506 17.167 1.00 21.61 250 GLU A N 1
ATOM 2013 C CA . GLU A 1 270 ? 10.870 -4.168 18.553 1.00 20.83 250 GLU A CA 1
ATOM 2014 C C . GLU A 1 270 ? 9.575 -4.781 19.100 1.00 17.15 250 GLU A C 1
ATOM 2015 O O . GLU A 1 270 ? 8.590 -4.887 18.365 1.00 20.25 250 GLU A O 1
ATOM 2017 N N . VAL A 1 271 ? 9.641 -5.271 20.340 1.00 16.44 251 VAL A N 1
ATOM 2018 C CA . VAL A 1 271 ? 8.441 -5.709 21.071 1.00 14.00 251 VAL A CA 1
ATOM 2019 C C . VAL A 1 271 ? 8.154 -4.691 22.142 1.00 13.51 251 VAL A C 1
ATOM 2020 O O . VAL A 1 271 ? 9.018 -4.383 22.964 1.00 15.88 251 VAL A O 1
ATOM 2024 N N . LEU A 1 272 ? 6.941 -4.158 22.131 1.00 12.16 252 LEU A N 1
ATOM 2025 C CA . LEU A 1 272 ? 6.533 -3.134 23.098 1.00 13.02 252 LEU A CA 1
ATOM 2026 C C . LEU A 1 272 ? 5.545 -3.749 24.076 1.00 13.79 252 LEU A C 1
ATOM 2027 O O . LEU A 1 272 ? 4.749 -4.617 23.706 1.00 16.85 252 LEU A O 1
ATOM 2032 N N . ASP A 1 273 ? 5.544 -3.266 25.316 1.00 13.65 253 ASP A N 1
ATOM 2033 C CA . ASP A 1 273 ? 4.640 -3.789 26.353 1.00 13.93 253 ASP A CA 1
ATOM 2034 C C . ASP A 1 273 ? 3.364 -2.961 26.512 1.00 13.73 253 ASP A C 1
ATOM 2035 O O . ASP A 1 273 ? 2.668 -3.053 27.522 1.00 13.92 253 ASP A O 1
ATOM 2040 N N . THR A 1 274 ? 3.008 -2.231 25.474 1.00 12.40 254 THR A N 1
ATOM 2041 C CA . THR A 1 274 ? 1.910 -1.278 25.562 1.00 12.36 254 THR A CA 1
ATOM 2042 C C . THR A 1 274 ? 0.559 -1.939 25.852 1.00 12.32 254 THR A C 1
ATOM 2043 O O . THR A 1 274 ? -0.238 -1.381 26.591 1.00 13.26 254 THR A O 1
ATOM 2047 N N . ILE A 1 275 ? 0.247 -3.073 25.227 1.00 12.09 255 ILE A N 1
ATOM 2048 C CA . ILE A 1 275 ? -1.027 -3.737 25.496 1.00 12.06 255 ILE A CA 1
ATOM 2049 C C . ILE A 1 275 ? -1.175 -3.984 26.990 1.00 12.87 255 ILE A C 1
ATOM 2050 O O . ILE A 1 275 ? -2.207 -3.658 27.582 1.00 14.12 255 ILE A O 1
ATOM 2055 N N . ARG A 1 276 ? -0.160 -4.569 27.591 1.00 12.95 256 ARG A N 1
ATOM 2056 C CA . ARG A 1 276 ? -0.227 -4.832 29.028 1.00 14.28 256 ARG A CA 1
ATOM 2057 C C . ARG A 1 276 ? -0.242 -3.551 29.839 1.00 14.80 256 ARG A C 1
ATOM 2058 O O . ARG A 1 276 ? -0.968 -3.439 30.874 1.00 16.25 256 ARG A O 1
ATOM 2066 N N . ALA A 1 277 ? 0.514 -2.549 29.403 1.00 13.78 257 ALA A N 1
ATOM 2067 C CA . ALA A 1 277 ? 0.507 -1.243 30.071 1.00 15.30 257 ALA A CA 1
ATOM 2068 C C . ALA A 1 277 ? -0.885 -0.671 30.180 1.00 15.62 257 ALA A C 1
ATOM 2069 O O . ALA A 1 277 ? -1.250 -0.136 31.233 1.00 18.62 257 ALA A O 1
ATOM 2071 N N . VAL A 1 278 ? -1.672 -0.805 29.115 1.00 14.69 258 VAL A N 1
ATOM 2072 C CA . VAL A 1 278 ? -3.026 -0.239 29.077 1.00 15.37 258 VAL A CA 1
ATOM 2073 C C . VAL A 1 278 ? -4.045 -1.131 29.755 1.00 16.21 258 VAL A C 1
ATOM 2074 O O . VAL A 1 278 ? -4.857 -0.659 30.534 1.00 19.17 258 VAL A O 1
ATOM 2078 N N . THR A 1 279 ? -4.023 -2.428 29.464 1.00 14.97 259 THR A N 1
ATOM 2079 C CA . THR A 1 279 ? -5.104 -3.317 29.860 1.00 16.10 259 THR A CA 1
ATOM 2080 C C . THR A 1 279 ? -4.830 -4.123 31.124 1.00 15.77 259 THR A C 1
ATOM 2081 O O . THR A 1 279 ? -5.752 -4.699 31.689 1.00 18.86 259 THR A O 1
ATOM 2085 N N . GLY A 1 280 ? -3.572 -4.214 31.515 1.00 15.09 260 GLY A N 1
ATOM 2086 C CA . GLY A 1 280 ? -3.158 -5.066 32.623 1.00 16.29 260 GLY A CA 1
ATOM 2087 C C . GLY A 1 280 ? -2.924 -6.518 32.235 1.00 16.14 260 GLY A C 1
ATOM 2088 O O . GLY A 1 280 ? -2.477 -7.305 33.091 1.00 20.48 260 GLY A O 1
ATOM 2089 N N . ARG A 1 281 ? -3.191 -6.893 30.977 1.00 15.10 261 ARG A N 1
ATOM 2090 C CA . ARG A 1 281 ? -3.049 -8.260 30.507 1.00 15.75 261 ARG A CA 1
ATOM 2091 C C . ARG A 1 281 ? -1.937 -8.332 29.455 1.00 14.49 261 ARG A C 1
ATOM 2092 O O . ARG A 1 281 ? -1.892 -7.483 28.559 1.00 15.86 261 ARG A O 1
ATOM 2094 N N . PRO A 1 282 ? -1.073 -9.371 29.503 1.00 14.26 262 PRO A N 1
ATOM 2095 C CA . PRO A 1 282 ? -0.081 -9.545 28.439 1.00 14.12 262 PRO A CA 1
ATOM 2096 C C . PRO A 1 282 ? -0.735 -9.674 27.061 1.00 12.92 262 PRO A C 1
ATOM 2097 O O . PRO A 1 282 ? -1.850 -10.203 26.944 1.00 14.26 262 PRO A O 1
ATOM 2101 N N . ALA A 1 283 ? -0.059 -9.157 26.052 1.00 13.07 263 ALA A N 1
ATOM 2102 C CA . ALA A 1 283 ? -0.539 -9.313 24.690 1.00 12.60 263 ALA A CA 1
ATOM 2103 C C . ALA A 1 283 ? -0.707 -10.793 24.326 1.00 11.86 263 ALA A C 1
ATOM 2104 O O . ALA A 1 283 ? 0.109 -11.627 24.698 1.00 12.89 263 ALA A O 1
ATOM 2106 N N . ARG A 1 284 ? -1.772 -11.097 23.590 1.00 10.95 264 ARG A N 1
ATOM 2107 C CA . ARG A 1 284 ? -2.041 -12.439 23.090 1.00 10.61 264 ARG A CA 1
ATOM 2108 C C . ARG A 1 284 ? -0.994 -12.842 22.056 1.00 10.06 264 ARG A C 1
ATOM 2109 O O . ARG A 1 284 ? -0.634 -12.065 21.158 1.00 11.05 264 ARG A O 1
ATOM 2117 N N . THR A 1 285 ? -0.530 -14.080 22.143 1.00 10.50 265 THR A N 1
ATOM 2118 C CA . THR A 1 285 ? 0.479 -14.576 21.227 1.00 9.92 265 THR A CA 1
ATOM 2119 C C . THR A 1 285 ? -0.134 -14.845 19.834 1.00 9.40 265 THR A C 1
ATOM 2120 O O . THR A 1 285 ? -1.314 -15.089 19.670 1.00 9.90 265 THR A O 1
ATOM 2124 N N . PHE A 1 286 ? 0.760 -14.853 18.854 1.00 9.50 266 PHE A N 1
ATOM 2125 C CA . PHE A 1 286 ? 0.361 -15.224 17.503 1.00 9.51 266 PHE A CA 1
ATOM 2126 C C . PHE A 1 286 ? -0.078 -16.678 17.437 1.00 9.99 266 PHE A C 1
ATOM 2127 O O . PHE A 1 286 ? -1.011 -17.023 16.710 1.00 10.82 266 PHE A O 1
ATOM 2135 N N . ARG A 1 287 ? 0.557 -17.542 18.218 1.00 11.13 267 ARG A N 1
ATOM 2136 C CA . ARG A 1 287 ? 0.104 -18.911 18.306 1.00 12.20 267 ARG A CA 1
ATOM 2137 C C . ARG A 1 287 ? -1.321 -19.026 18.839 1.00 11.90 267 ARG A C 1
ATOM 2138 O O . ARG A 1 287 ? -2.107 -19.825 18.322 1.00 12.95 267 ARG A O 1
ATOM 2146 N N . GLU A 1 288 ? -1.676 -18.208 19.836 1.00 11.14 268 GLU A N 1
ATOM 2147 C CA . GLU A 1 288 ? -3.045 -18.167 20.312 1.00 11.83 268 GLU A CA 1
ATOM 2148 C C . GLU A 1 288 ? -3.976 -17.650 19.210 1.00 11.39 268 GLU A C 1
ATOM 2149 O O . GLU A 1 288 ? -5.049 -18.205 18.997 1.00 11.94 268 GLU A O 1
ATOM 2155 N N . TRP A 1 289 ? -3.546 -16.587 18.504 1.00 10.20 269 TRP A N 1
ATOM 2156 C CA . TRP A 1 289 ? -4.293 -16.081 17.363 1.00 9.93 269 TRP A CA 1
ATOM 2157 C C . TRP A 1 289 ? -4.598 -17.200 16.347 1.00 10.27 269 TRP A C 1
ATOM 2158 O O . TRP A 1 289 ? -5.725 -17.322 15.868 1.00 11.09 269 TRP A O 1
ATOM 2169 N N . ALA A 1 290 ? -3.583 -17.978 16.014 1.00 10.25 270 ALA A N 1
ATOM 2170 C CA . ALA A 1 290 ? -3.744 -19.043 15.022 1.00 11.78 270 ALA A CA 1
ATOM 2171 C C . ALA A 1 290 ? -4.749 -20.090 15.498 1.00 12.64 270 ALA A C 1
ATOM 2172 O O . ALA A 1 290 ? -5.559 -20.551 14.714 1.00 13.56 270 ALA A O 1
ATOM 2174 N N . GLY A 1 291 ? -4.709 -20.424 16.786 1.00 12.61 271 GLY A N 1
ATOM 2175 C CA . GLY A 1 291 ? -5.711 -21.313 17.331 1.00 13.49 271 GLY A CA 1
ATOM 2176 C C . GLY A 1 291 ? -7.096 -20.711 17.273 1.00 13.50 271 GLY A C 1
ATOM 2177 O O . GLY A 1 291 ? -8.064 -21.400 16.946 1.00 15.14 271 GLY A O 1
ATOM 2178 N N . ASP A 1 292 ? -7.205 -19.418 17.568 1.00 12.64 272 ASP A N 1
ATOM 2179 C CA . ASP A 1 292 ? -8.486 -18.736 17.517 1.00 13.18 272 ASP A CA 1
ATOM 2180 C C . ASP A 1 292 ? -9.090 -18.730 16.127 1.00 14.49 272 ASP A C 1
ATOM 2181 O O . ASP A 1 292 ? -10.298 -18.815 15.965 1.00 17.63 272 ASP A O 1
ATOM 2186 N N . HIS A 1 293 ? -8.223 -18.616 15.120 1.00 12.72 273 HIS A N 1
ATOM 2187 C CA . HIS A 1 293 ? -8.639 -18.556 13.719 1.00 12.76 273 HIS A CA 1
ATOM 2188 C C . HIS A 1 293 ? -8.401 -19.860 12.961 1.00 13.31 273 HIS A C 1
ATOM 2189 O O . HIS A 1 293 ? -8.367 -19.858 11.731 1.00 13.32 273 HIS A O 1
ATOM 2196 N N . VAL A 1 294 ? -8.280 -20.979 13.681 1.00 13.66 274 VAL A N 1
ATOM 2197 C CA . VAL A 1 294 ? -7.858 -22.215 13.035 1.00 14.56 274 VAL A CA 1
ATOM 2198 C C . VAL A 1 294 ? -8.821 -22.670 11.917 1.00 14.23 274 VAL A C 1
ATOM 2199 O O . VAL A 1 294 ? -8.396 -23.245 10.906 1.00 15.43 274 VAL A O 1
ATOM 2203 N N . ALA A 1 295 ? -10.098 -22.361 12.073 1.00 15.59 275 ALA A N 1
ATOM 2204 C CA . ALA A 1 295 ? -11.086 -22.746 11.056 1.00 17.00 275 ALA A CA 1
ATOM 2205 C C . ALA A 1 295 ? -10.799 -22.144 9.690 1.00 16.69 275 ALA A C 1
ATOM 2206 O O . ALA A 1 295 ? -11.101 -22.763 8.669 1.00 17.85 275 ALA A O 1
ATOM 2208 N N . ALA A 1 296 ? -10.173 -20.960 9.662 1.00 14.11 276 ALA A N 1
ATOM 2209 C CA . ALA A 1 296 ? -9.825 -20.327 8.398 1.00 14.13 276 ALA A CA 1
ATOM 2210 C C . ALA A 1 296 ? -8.794 -21.121 7.613 1.00 13.50 276 ALA A C 1
ATOM 2211 O O . ALA A 1 296 ? -8.705 -20.948 6.391 1.00 14.47 276 ALA A O 1
ATOM 2213 N N . PHE A 1 297 ? -8.004 -21.930 8.313 1.00 13.78 277 PHE A N 1
ATOM 2214 C CA . PHE A 1 297 ? -6.866 -22.623 7.725 1.00 14.26 277 PHE A CA 1
ATOM 2215 C C . PHE A 1 297 ? -7.093 -24.116 7.514 1.00 16.76 277 PHE A C 1
ATOM 2216 O O . PHE A 1 297 ? -6.220 -24.778 6.974 1.00 17.24 277 PHE A O 1
ATOM 2224 N N A ARG A 1 298 ? -8.234 -24.618 7.971 0.50 24.08 278 ARG A N 1
ATOM 2225 N N B ARG A 1 298 ? -8.250 -24.600 7.957 0.50 23.89 278 ARG A N 1
ATOM 2226 C CA A ARG A 1 298 ? -8.579 -26.037 7.844 0.50 27.71 278 ARG A CA 1
ATOM 2227 C CA B ARG A 1 298 ? -8.640 -26.006 7.840 0.50 28.60 278 ARG A CA 1
ATOM 2228 C C A ARG A 1 298 ? -9.369 -26.167 6.570 0.50 31.36 278 ARG A C 1
ATOM 2229 C C B ARG A 1 298 ? -9.370 -26.137 6.530 0.50 32.44 278 ARG A C 1
ATOM 2230 O O A ARG A 1 298 ? -10.276 -25.352 6.355 0.50 30.68 278 ARG A O 1
ATOM 2231 O O B ARG A 1 298 ? -10.230 -25.295 6.247 0.50 33.09 278 ARG A O 1
ATOM 2246 N N . PRO A 1 299 ? -9.043 -27.174 5.717 1.00 36.80 279 PRO A N 1
ATOM 2247 C CA . PRO A 1 299 ? -9.789 -27.397 4.456 1.00 38.88 279 PRO A CA 1
ATOM 2248 C C . PRO A 1 299 ? -11.116 -28.104 4.664 1.00 39.90 279 PRO A C 1
ATOM 2249 O O . PRO A 1 299 ? -11.259 -28.828 5.645 1.00 40.92 279 PRO A O 1
#

Organism: Streptomyces antibioticus (NCBI:txid1890)

Secondary structure (DSSP, 8-state):
-EEETTTTSHHHHHHHHHHHHTT--EEEEES--SSS-PPTTEEEEE--TT-GGGHHHHHTT--EEEEE---TTHHHHHHHHHHHT--EEEEE--GGGGSTTGGGSHHHHHHHHHHHHHHHSS-EEEEEEESSBGGGGGGGHHHHHH-SEEEES-TTBEE--B-HHHHHHHHHHHHHSSS-TTEEEEE--SS-EEHHHHHHHHHHHHTS--EEEE--HHHHHHHHTTTS-HHHHHHHHHHHHHHBT-PPP---HHHHHHSSPPPPHHHHHHHTGGGG--

Nearest PDB structures (foldseek):
  5l4l-assembly1_A  TM=1.004E+00  e=4.476E-58  Streptomyces antibioticus
  8r2j-assembly2_B  TM=9.019E-01  e=6.906E-29  Streptomyces swartbergensis
  8r2j-assembly1_A  TM=8.993E-01  e=3.374E-28  Streptomyces swartbergensis
  2zcu-assembly1_A  TM=8.051E-01  e=6.093E-18  unclassified
  2zcv-assembly1_A  TM=8.090E-01  e=1.034E-17  Escherichia coli

Sequence (278 aa):
KILVTGARGSIGSRRVAGKLVERGLPVRGGVRDLAAPGLPEGVEAVQQAADDLTRPETLARALEGVDKVFLYTVPEEGGIAGFVDEARRAAGVRHHVVLLSSIAVTWPDADRDDPPIGRRMHLAVERPIIEEESGLGWTFVRPEALATNALGWAPEIRGGDDMVRCCAYPGAYTTTPVVHEEEDIADVVVAALTTPGHRSAAYALTGPETLTQQAEQVALIGEALGRRAVRCCERMMPEEQEARAVLEGLLYPAEEVVDAILAGQAARRDGRPAEVLDTIRAVTGRPARTFREWAGDHVAAFRRP